Protein AF-A0AAE4JAZ9-F1 (afdb_monomer)

Radius of gyration: 40.47 Å; Cα contacts (8 Å, |Δi|>4): 144; chains: 1; bounding box: 114×31×137 Å

Solvent-accessible surface area (backbone atoms only — not comparable to full-atom values): 15942 Å² total; per-residue (Å²): 136,80,82,82,80,78,76,80,74,83,83,67,63,96,55,74,83,69,61,51,67,73,42,86,45,54,52,48,45,11,50,51,50,45,50,50,34,62,70,50,70,57,50,73,68,55,51,30,55,63,28,57,82,41,105,73,54,54,53,71,67,59,51,52,38,32,54,67,23,77,46,76,67,53,71,72,52,45,54,50,53,42,48,69,45,66,49,58,76,84,65,44,58,54,47,54,51,27,48,56,52,51,60,70,71,48,67,92,50,76,66,57,54,53,49,55,50,49,59,44,52,52,52,53,45,52,54,48,50,53,47,50,52,41,50,49,50,35,51,54,41,52,49,51,47,51,55,50,51,56,49,47,56,52,52,53,50,51,41,51,51,48,50,52,51,53,50,48,53,54,52,50,51,68,70,65,61,84,76,74,53,70,66,58,54,51,53,53,52,53,50,51,54,50,42,54,51,46,53,52,51,51,50,53,51,50,52,54,49,50,52,48,51,51,52,32,51,54,38,50,51,50,42,52,52,54,50,50,52,52,52,51,54,53,52,56,47,51,54,50,53,54,50,48,55,55,50,50,56,48,51,56,50,54,50,56,52,49,54,52,52,49,53,52,49,53,51,51,50,50,50,50,55,51,50,52,55,55,52,52,70,72,64,64,81,131

Secondary structure (DSSP, 8-state):
-------------S-TT--GGG--SHHHHHHHHHHHHHHHT--HHHHHHHHHTSSSPPPHHHHHHHHHTSSPPPHHHHHHHHHHTT--GGGHHHHHHHHHHHHHHS---HHHHHHHHHHHHHHHHHHHHHHHHHHHHHHHHHHHHHHHHHHHHHHHHHHHHHHHHHHHHHHHHHHSTT---HHHHHHHHHHHHHHHHHHHHHHHHHHHHHHHHHHHHHHHHHHHHHHHHHHHHHHHHHHHHHHHHHHHHHHHHHHHHHHHHHHHHHHHHHHHHHHHHHHHHT----

Foldseek 3Di:
DDDPPPPPDPPVPQLVPQQLLPDPELQSNLVSLVSLCVSLVDDLVLLQVQQVPPPDGADSVRVVCSNNSLDPDDLVRLVSSNVSSVNDPVVSVSNVVSSVVNVVVDDPDPSVVVVVVVVVVVVLVVLVVVLVVLVVVLVVLVVVLVVLVVVLVVLVVVLVVLVVVLVVLVVVCVVVPPPDDPVSVVVSVVSVVVSVVSVVVSVVSVVVSVVSVVVSVVSVVVSVVSVVVSVVSVVVVVVVVVVVVVVVVVVVVVVVVVVVVVVVVVVVVVVVVVVVVVVVVVPDDD

Mean predicted aligned error: 17.47 Å

Sequence (286 aa):
MRPVDVVVSPSSGLFGDLVPEQANSVADFAGLLRQVRSRSGMTYDELAKSSSNRPKSLAKSTMTDLFNGTRLPREHQLVTILLACGLPSEALGPWQRARARLETSTGPQELDLVVVRNDFDDFSRDLGDRLAEARQEVSDLRRREQDLAARLAREETKCRQLEADLERLRAGRAVAGAVVSPGDVQREQDLRVLHGRERAHIENMRVELAEINQARRQAEEQVELVAAESKDSRHQLGRVVDFMELHFTRAEYERREREKLESRLEEAQRRIAQLQRVLAMYQEPL

Nearest PDB structures (foldseek):
  5nnv-assembly2_B  TM=6.278E-01  e=2.781E+00  Bacillus subtilis subsp. subtilis str. 168

Structure (mmCIF, N/CA/C/O backbone):
data_AF-A0AAE4JAZ9-F1
#
_entry.id   AF-A0AAE4JAZ9-F1
#
loop_
_atom_site.group_PDB
_atom_site.id
_atom_site.type_symbol
_atom_site.label_atom_id
_atom_site.label_alt_id
_atom_site.label_comp_id
_atom_site.label_asym_id
_atom_site.label_entity_id
_atom_site.label_seq_id
_atom_site.pdbx_PDB_ins_code
_atom_site.Cartn_x
_atom_site.Cartn_y
_atom_site.Cartn_z
_atom_site.occupancy
_atom_site.B_iso_or_equiv
_atom_site.auth_seq_id
_atom_site.auth_comp_id
_atom_site.auth_asym_id
_atom_site.auth_atom_id
_atom_site.pdbx_PDB_model_num
ATOM 1 N N . MET A 1 1 ? -71.919 19.066 24.801 1.00 42.00 1 MET A N 1
ATOM 2 C CA . MET A 1 1 ? -70.464 18.822 24.702 1.00 42.00 1 MET A CA 1
ATOM 3 C C . MET A 1 1 ? -70.276 17.491 24.002 1.00 42.00 1 MET A C 1
ATOM 5 O O . MET A 1 1 ? -70.837 16.506 24.459 1.00 42.00 1 MET A O 1
ATOM 9 N N . ARG A 1 2 ? -69.635 17.501 22.830 1.00 34.94 2 ARG A N 1
ATOM 10 C CA . ARG A 1 2 ? -69.396 16.305 22.011 1.00 34.94 2 ARG A CA 1
ATOM 11 C C . ARG A 1 2 ? -68.285 15.457 22.645 1.00 34.94 2 ARG A C 1
ATOM 13 O O . ARG A 1 2 ? -67.352 16.056 23.181 1.00 34.94 2 ARG A O 1
ATOM 20 N N . PRO A 1 3 ? -68.354 14.120 22.572 1.00 34.81 3 PRO A N 1
ATOM 21 C CA . PRO A 1 3 ? -67.205 13.286 22.872 1.00 34.81 3 PRO A CA 1
ATOM 22 C C . PRO A 1 3 ? -66.171 13.489 21.760 1.00 34.81 3 PRO A C 1
ATOM 24 O O . PRO A 1 3 ? -66.511 13.524 20.578 1.00 34.81 3 PRO A O 1
ATOM 27 N N . VAL A 1 4 ? -64.921 13.709 22.153 1.00 37.38 4 VAL A N 1
ATOM 28 C CA . VAL A 1 4 ? -63.791 13.688 21.228 1.00 37.38 4 VAL A CA 1
ATOM 29 C C . VAL A 1 4 ? -63.485 12.220 20.980 1.00 37.38 4 VAL A C 1
ATOM 31 O O . VAL A 1 4 ? -62.940 11.543 21.850 1.00 37.38 4 VAL A O 1
ATOM 34 N N . ASP A 1 5 ? -63.882 11.737 19.808 1.00 30.22 5 ASP A N 1
ATOM 35 C CA . ASP A 1 5 ? -63.378 10.499 19.235 1.00 30.22 5 ASP A CA 1
ATOM 36 C C . ASP A 1 5 ? -61.854 10.619 19.110 1.00 30.22 5 ASP A C 1
ATOM 38 O O . ASP A 1 5 ? -61.335 11.285 18.211 1.00 30.22 5 ASP A O 1
ATOM 42 N N . VAL A 1 6 ? -61.112 9.983 20.019 1.00 38.41 6 VAL A N 1
ATOM 43 C CA . VAL A 1 6 ? -59.722 9.624 19.735 1.00 38.41 6 VAL A CA 1
ATOM 44 C C . VAL A 1 6 ? -59.793 8.386 18.861 1.00 38.41 6 VAL A C 1
ATOM 46 O O . VAL A 1 6 ? -59.861 7.253 19.332 1.00 38.41 6 VAL A O 1
ATOM 49 N N . VAL A 1 7 ? -59.843 8.645 17.559 1.00 32.94 7 VAL A N 1
ATOM 50 C CA . VAL A 1 7 ? -59.617 7.661 16.509 1.00 32.94 7 VAL A CA 1
ATOM 51 C C . VAL A 1 7 ? -58.249 7.030 16.768 1.00 32.94 7 VAL A C 1
ATOM 53 O O . VAL A 1 7 ? -57.207 7.615 16.482 1.00 32.94 7 VAL A O 1
ATOM 56 N N . VAL A 1 8 ? -58.252 5.828 17.343 1.00 38.56 8 VAL A N 1
ATOM 57 C CA . VAL A 1 8 ? -57.120 4.908 17.264 1.00 38.56 8 VAL A CA 1
ATOM 58 C C . VAL A 1 8 ? -57.054 4.468 15.806 1.00 38.56 8 VAL A C 1
ATOM 60 O O . VAL A 1 8 ? -57.752 3.545 15.397 1.00 38.56 8 VAL A O 1
ATOM 63 N N . SER A 1 9 ? -56.266 5.175 15.000 1.00 34.75 9 SER A N 1
ATOM 64 C CA . SER A 1 9 ? -55.887 4.710 13.667 1.00 34.75 9 SER A CA 1
ATOM 65 C C . SER A 1 9 ? -54.903 3.548 13.830 1.00 34.75 9 SER A C 1
ATOM 67 O O . SER A 1 9 ? -53.806 3.762 14.354 1.00 34.75 9 SER A O 1
ATOM 69 N N . PRO A 1 10 ? -55.238 2.320 13.397 1.00 38.47 10 PRO A N 1
ATOM 70 C CA . PRO A 1 10 ? -54.318 1.204 13.436 1.00 38.47 10 PRO A CA 1
ATOM 71 C C . PRO A 1 10 ? -53.472 1.256 12.165 1.00 38.47 10 PRO A C 1
ATOM 73 O O . PRO A 1 10 ? -53.750 0.571 11.185 1.00 38.47 10 PRO A O 1
ATOM 76 N N . SER A 1 11 ? -52.398 2.039 12.177 1.00 38.31 11 SER A N 1
ATOM 77 C CA . SER A 1 11 ? -51.291 1.802 11.243 1.00 38.31 11 SER A CA 1
ATOM 78 C C . SER A 1 11 ? -50.445 0.644 11.778 1.00 38.31 11 SER A C 1
ATOM 80 O O . SER A 1 11 ? -49.257 0.785 12.056 1.00 38.31 11 SER A O 1
ATOM 82 N N . SER A 1 12 ? -51.078 -0.517 11.973 1.00 46.59 12 SER A N 1
ATOM 83 C CA . SER A 1 12 ? -50.433 -1.782 12.325 1.00 46.59 12 SER A CA 1
ATOM 84 C C . SER A 1 12 ? -49.726 -2.343 11.090 1.00 46.59 12 SER A C 1
ATOM 86 O O . SER A 1 12 ? -50.096 -3.380 10.550 1.00 46.59 12 SER A O 1
ATOM 88 N N . GLY A 1 13 ? -48.718 -1.628 10.598 1.00 44.00 13 GLY A N 1
ATOM 89 C CA . GLY A 1 13 ? -47.809 -2.148 9.585 1.00 44.00 13 GLY A CA 1
ATOM 90 C C . GLY A 1 13 ? -46.762 -3.025 10.256 1.00 44.00 13 GLY A C 1
ATOM 91 O O . GLY A 1 13 ? -46.020 -2.494 11.068 1.00 44.00 13 GLY A O 1
ATOM 92 N N . LEU A 1 14 ? -46.731 -4.329 9.937 1.00 55.44 14 LEU A N 1
ATOM 93 C CA . LEU A 1 14 ? -45.675 -5.361 10.125 1.00 55.44 14 LEU A CA 1
ATOM 94 C C . LEU A 1 14 ? -44.931 -5.510 11.485 1.00 55.44 14 LEU A C 1
ATOM 96 O O . LEU A 1 14 ? -44.402 -6.585 11.765 1.00 55.44 14 LEU A O 1
ATOM 100 N N . PHE A 1 15 ? -44.900 -4.505 12.357 1.00 62.56 15 PHE A N 1
ATOM 101 C CA . PHE A 1 15 ? -44.026 -4.378 13.528 1.00 62.56 15 PHE A CA 1
ATOM 102 C C . PHE A 1 15 ? -44.750 -3.848 14.785 1.00 62.56 15 PHE A C 1
ATOM 104 O O . PHE A 1 15 ? -44.103 -3.628 15.804 1.00 62.56 15 PHE A O 1
ATOM 111 N N . GLY A 1 16 ? -46.067 -3.604 14.721 1.00 60.66 16 GLY A N 1
ATOM 112 C CA . GLY A 1 16 ? -46.838 -2.878 15.751 1.00 60.66 16 GLY A CA 1
ATOM 113 C C . GLY A 1 16 ? -47.045 -3.592 17.098 1.00 60.66 16 GLY A C 1
ATOM 114 O O . GLY A 1 16 ? -47.552 -2.987 18.034 1.00 60.66 16 GLY A O 1
ATOM 115 N N . ASP A 1 17 ? -46.658 -4.856 17.205 1.00 75.56 17 ASP A N 1
ATOM 116 C CA . ASP A 1 17 ? -46.652 -5.697 18.410 1.00 75.56 17 ASP A CA 1
ATOM 117 C C . ASP A 1 17 ? -45.270 -5.772 19.089 1.00 75.56 17 ASP A C 1
ATOM 119 O O . ASP A 1 17 ? -45.149 -6.307 20.190 1.00 75.56 17 ASP A O 1
ATOM 123 N N . LEU A 1 18 ? -44.216 -5.233 18.464 1.00 83.56 18 LEU A N 1
ATOM 124 C CA . LEU A 1 18 ? -42.890 -5.161 19.071 1.00 83.56 18 LEU A CA 1
ATOM 125 C C . LEU A 1 18 ? -42.834 -3.980 20.042 1.00 83.56 18 LEU A C 1
ATOM 127 O O . LEU A 1 18 ? -42.877 -2.821 19.632 1.00 83.56 18 LEU A O 1
ATOM 131 N N . VAL A 1 19 ? -42.689 -4.279 21.335 1.00 85.00 19 VAL A N 1
ATOM 132 C CA . VAL A 1 19 ? -42.603 -3.272 22.403 1.00 85.00 19 VAL A CA 1
ATOM 133 C C . VAL A 1 19 ? -41.152 -3.168 22.898 1.00 85.00 19 VAL A C 1
ATOM 135 O O . VAL A 1 19 ? -40.795 -3.805 23.891 1.00 85.00 19 VAL A O 1
ATOM 138 N N . PRO A 1 20 ? -40.279 -2.372 22.245 1.00 85.69 20 PRO A N 1
ATOM 139 C CA . PRO A 1 20 ? -38.862 -2.273 22.614 1.00 85.69 20 PRO A CA 1
ATOM 140 C C . PRO A 1 20 ? -38.658 -1.767 24.044 1.00 85.69 20 PRO A C 1
ATOM 142 O O . PRO A 1 20 ? -37.671 -2.098 24.696 1.00 85.69 20 PRO A O 1
ATOM 145 N N . GLU A 1 21 ? -39.613 -1.000 24.568 1.00 82.06 21 GLU A N 1
ATOM 146 C CA . GLU A 1 21 ? -39.561 -0.461 25.922 1.00 82.06 21 GLU A CA 1
ATOM 147 C C . GLU A 1 21 ? -39.639 -1.542 27.010 1.00 82.06 21 GLU A C 1
ATOM 149 O O . GLU A 1 21 ? -39.207 -1.262 28.123 1.00 82.06 21 GLU A O 1
ATOM 154 N N . GLN A 1 22 ? -40.070 -2.769 26.699 1.00 80.12 22 GLN A N 1
ATOM 155 C CA . GLN A 1 22 ? -40.076 -3.898 27.640 1.00 80.12 22 GLN A CA 1
ATOM 156 C C . GLN A 1 22 ? -38.738 -4.654 27.713 1.00 80.12 22 GLN A C 1
ATOM 158 O O . GLN A 1 22 ? -38.591 -5.545 28.546 1.00 80.12 22 GLN A O 1
ATOM 163 N N . ALA A 1 23 ? -37.752 -4.317 26.872 1.00 84.12 23 ALA A N 1
ATOM 164 C CA . ALA A 1 23 ? -36.431 -4.938 26.935 1.00 84.12 23 ALA A CA 1
ATOM 165 C C . ALA A 1 23 ? -35.725 -4.589 28.258 1.00 84.12 23 ALA A C 1
ATOM 167 O O . ALA A 1 23 ? -35.473 -3.409 28.533 1.00 84.12 23 ALA A O 1
ATOM 168 N N . ASN A 1 24 ? -35.382 -5.609 29.048 1.00 77.81 24 ASN A N 1
ATOM 169 C CA . ASN A 1 24 ? -34.721 -5.452 30.350 1.00 77.81 24 ASN A CA 1
ATOM 170 C C . ASN A 1 24 ? -33.228 -5.811 30.307 1.00 77.81 24 ASN A C 1
ATOM 172 O O . ASN A 1 24 ? -32.503 -5.541 31.260 1.00 77.81 24 ASN A O 1
ATOM 176 N N . SER A 1 25 ? -32.756 -6.378 29.196 1.00 77.56 25 SER A N 1
ATOM 177 C CA . SER A 1 25 ? -31.353 -6.712 28.963 1.00 77.56 25 SER A CA 1
ATOM 178 C C . SER A 1 25 ? -30.935 -6.463 27.509 1.00 77.56 25 SER A C 1
ATOM 180 O O . SER A 1 25 ? -31.772 -6.326 26.611 1.00 77.56 25 SER A O 1
ATOM 182 N N . VAL A 1 26 ? -29.620 -6.440 27.258 1.00 80.12 26 VAL A N 1
ATOM 183 C CA . VAL A 1 26 ? -29.050 -6.367 25.897 1.00 80.12 26 VAL A CA 1
ATOM 184 C C . VAL A 1 26 ? -29.490 -7.571 25.052 1.00 80.12 26 VAL A C 1
ATOM 186 O O . VAL A 1 26 ? -29.805 -7.414 23.873 1.00 80.12 26 VAL A O 1
ATOM 189 N N . ALA A 1 27 ? -29.591 -8.756 25.662 1.00 76.62 27 ALA A N 1
ATOM 190 C CA . ALA A 1 27 ? -30.056 -9.971 24.999 1.00 76.62 27 ALA A CA 1
ATOM 191 C C . ALA A 1 27 ? -31.533 -9.878 24.574 1.00 76.62 27 ALA A C 1
ATOM 193 O O . ALA A 1 27 ? -31.866 -10.257 23.448 1.00 76.62 27 ALA A O 1
ATOM 194 N N . ASP A 1 28 ? -32.400 -9.313 25.423 1.00 80.50 28 ASP A N 1
ATOM 195 C CA . ASP A 1 28 ? -33.817 -9.089 25.094 1.00 80.50 28 ASP A CA 1
ATOM 196 C C . ASP A 1 28 ? -33.960 -8.091 23.942 1.00 80.50 28 ASP A C 1
ATOM 198 O O . ASP A 1 28 ? -34.719 -8.309 22.995 1.00 80.50 28 ASP A O 1
ATOM 202 N N . PHE A 1 29 ? -33.172 -7.014 23.986 1.00 87.50 29 PHE A N 1
ATOM 203 C CA . PHE A 1 29 ? -33.152 -5.996 22.941 1.00 87.50 29 PHE A CA 1
ATOM 204 C C . PHE A 1 29 ? -32.673 -6.565 21.597 1.00 87.50 29 PHE A C 1
ATOM 206 O O . PHE A 1 29 ? -33.286 -6.318 20.556 1.00 87.50 29 PHE A O 1
ATOM 213 N N . ALA A 1 30 ? -31.631 -7.399 21.606 1.00 86.38 30 ALA A N 1
ATOM 214 C CA . ALA A 1 30 ? -31.168 -8.116 20.420 1.00 86.38 30 ALA A CA 1
ATOM 215 C C . ALA A 1 30 ? -32.195 -9.145 19.916 1.00 86.38 30 ALA A C 1
ATOM 217 O O . ALA A 1 30 ? -32.364 -9.324 18.707 1.00 86.38 30 ALA A O 1
ATOM 218 N N . GLY A 1 31 ? -32.931 -9.795 20.822 1.00 81.75 31 GLY A N 1
ATOM 219 C CA . GLY A 1 31 ? -34.083 -10.638 20.496 1.00 81.75 31 GLY A CA 1
ATOM 220 C C . GLY A 1 31 ? -35.147 -9.882 19.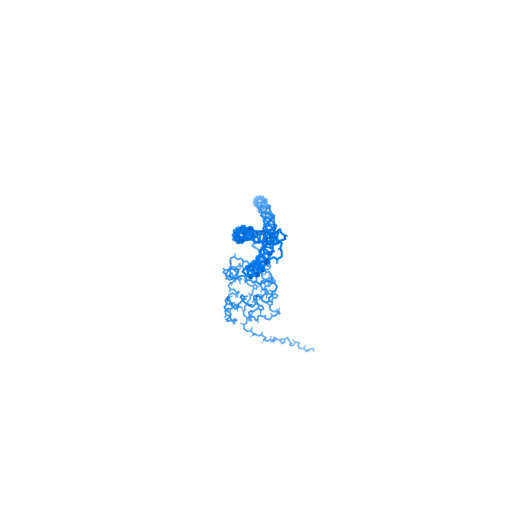698 1.00 81.75 31 GLY A C 1
ATOM 221 O O . GLY A 1 31 ? -35.591 -10.363 18.655 1.00 81.75 31 GLY A O 1
ATOM 222 N N . LEU A 1 32 ? -35.489 -8.668 20.126 1.00 87.88 32 LEU A N 1
ATOM 223 C CA . LEU A 1 32 ? -36.434 -7.798 19.424 1.00 87.88 32 LEU A CA 1
ATOM 224 C C . LEU A 1 32 ? -35.895 -7.344 18.057 1.00 87.88 32 LEU A C 1
ATOM 226 O O . LEU A 1 32 ? -36.629 -7.380 17.070 1.00 87.88 32 LEU A O 1
ATOM 230 N N . LEU A 1 33 ? -34.607 -7.000 17.948 1.00 88.06 33 LEU A N 1
ATOM 231 C CA . LEU A 1 33 ? -33.984 -6.667 16.657 1.00 88.06 33 LEU A CA 1
ATOM 232 C C . LEU A 1 33 ? -34.011 -7.844 15.673 1.00 88.06 33 LEU A C 1
ATOM 234 O O . LEU A 1 33 ? -34.280 -7.654 14.485 1.00 88.06 33 LEU A O 1
ATOM 238 N N . ARG A 1 34 ? -33.785 -9.075 16.150 1.00 86.06 34 ARG A N 1
ATOM 239 C CA . ARG A 1 34 ? -33.909 -10.284 15.320 1.00 86.06 34 ARG A CA 1
ATOM 240 C C . ARG A 1 34 ? -35.330 -10.472 14.799 1.00 86.06 34 ARG A C 1
ATOM 242 O O . ARG A 1 34 ? -35.488 -10.873 13.648 1.00 86.06 34 ARG A O 1
ATOM 249 N N . GLN A 1 35 ? -36.346 -10.138 15.593 1.00 83.88 35 GLN A N 1
ATOM 250 C CA . GLN A 1 35 ? -37.740 -10.177 15.147 1.00 83.88 35 GLN A CA 1
ATOM 251 C C . GLN A 1 35 ? -38.029 -9.115 14.080 1.00 83.88 35 GLN A C 1
ATOM 253 O O . GLN A 1 35 ? -38.649 -9.442 13.071 1.00 83.88 35 GLN A O 1
ATOM 258 N N . VAL A 1 36 ? -37.511 -7.888 14.233 1.00 86.62 36 VAL A N 1
ATOM 259 C CA . VAL A 1 36 ? -37.592 -6.851 13.184 1.00 86.62 36 VAL A CA 1
ATOM 260 C C . VAL A 1 36 ? -36.974 -7.357 11.878 1.00 86.62 36 VAL A C 1
ATOM 262 O O . VAL A 1 36 ? -37.617 -7.316 10.832 1.00 86.62 36 VAL A O 1
ATOM 265 N N . ARG A 1 37 ? -35.756 -7.908 11.933 1.00 85.50 37 ARG A N 1
ATOM 266 C CA . ARG A 1 37 ? -35.078 -8.459 10.749 1.00 85.50 37 ARG A CA 1
ATOM 267 C C . ARG A 1 37 ? -35.849 -9.624 10.125 1.00 85.50 37 ARG A C 1
ATOM 269 O O . ARG A 1 37 ? -35.982 -9.707 8.911 1.00 85.50 37 ARG A O 1
ATOM 276 N N . SER A 1 38 ? -36.353 -10.542 10.947 1.00 82.62 38 SER A N 1
ATOM 277 C CA . SER A 1 38 ? -37.088 -11.710 10.454 1.00 82.62 38 SER A CA 1
ATOM 278 C C . SER A 1 38 ? -38.353 -11.315 9.695 1.00 82.62 38 SER A C 1
ATOM 280 O O . SER A 1 38 ? -38.741 -12.011 8.763 1.00 82.62 38 SER A O 1
ATOM 282 N N . ARG A 1 39 ? -38.996 -10.214 10.090 1.00 82.75 39 ARG A N 1
ATOM 283 C CA . ARG A 1 39 ? -40.229 -9.721 9.468 1.00 82.75 39 ARG A CA 1
ATOM 284 C C . ARG A 1 39 ? -39.985 -8.869 8.231 1.00 82.75 39 ARG A C 1
ATOM 286 O O . ARG A 1 39 ? -40.857 -8.807 7.375 1.00 82.75 39 ARG A O 1
ATOM 293 N N . SER A 1 40 ? -38.808 -8.253 8.115 1.00 81.81 40 SER A N 1
ATOM 294 C CA . SER A 1 40 ? -38.393 -7.564 6.889 1.00 81.81 40 SER A CA 1
ATOM 295 C C . SER A 1 40 ? -37.902 -8.522 5.797 1.00 81.81 40 SER A C 1
ATOM 297 O O . SER A 1 40 ? -37.750 -8.109 4.652 1.00 81.81 40 SER A O 1
ATOM 299 N N . GLY A 1 41 ? -37.638 -9.792 6.134 1.00 77.31 41 GLY A N 1
ATOM 300 C CA . GLY A 1 41 ? -37.125 -10.794 5.195 1.00 77.31 41 GLY A CA 1
ATOM 301 C C . GLY A 1 41 ? -35.661 -10.586 4.795 1.00 77.31 41 GLY A C 1
ATOM 302 O O . GLY A 1 41 ? -35.154 -11.331 3.962 1.00 77.31 41 GLY A O 1
ATOM 303 N N . MET A 1 42 ? -34.966 -9.610 5.392 1.00 78.25 42 MET A N 1
ATOM 304 C CA . MET A 1 42 ? -33.594 -9.270 5.018 1.00 78.25 42 MET A CA 1
ATOM 305 C C . MET A 1 42 ? -32.560 -10.230 5.609 1.00 78.25 42 MET A C 1
ATOM 307 O O . MET A 1 42 ? -32.524 -10.524 6.814 1.00 78.25 42 MET A O 1
ATOM 311 N N . THR A 1 43 ? -31.642 -10.665 4.756 1.00 77.38 43 THR A N 1
ATOM 312 C CA . THR A 1 43 ? -30.421 -11.372 5.150 1.00 77.38 43 THR A CA 1
ATOM 313 C C . THR A 1 43 ? -29.365 -10.401 5.692 1.00 77.38 43 THR A C 1
ATOM 315 O O . THR A 1 43 ? -29.420 -9.190 5.464 1.00 77.38 43 THR A O 1
ATOM 318 N N . TYR A 1 44 ? -28.368 -10.917 6.421 1.00 70.62 44 TYR A N 1
ATOM 319 C CA . TYR A 1 44 ? -27.259 -10.091 6.919 1.00 70.62 44 TYR A CA 1
ATOM 320 C C . TYR A 1 44 ? -26.465 -9.420 5.787 1.00 70.62 44 TYR A C 1
ATOM 322 O O . TYR A 1 44 ? -25.985 -8.303 5.962 1.00 70.62 44 TYR A O 1
ATOM 330 N N . ASP A 1 45 ? -26.369 -10.066 4.622 1.00 67.88 45 ASP A N 1
ATOM 331 C CA . ASP A 1 45 ? -25.651 -9.528 3.463 1.00 67.88 45 ASP A CA 1
ATOM 332 C C . ASP A 1 45 ? -26.423 -8.378 2.792 1.00 67.88 45 ASP A C 1
ATOM 334 O O . ASP A 1 45 ? -25.822 -7.406 2.334 1.00 67.88 45 ASP A O 1
ATOM 338 N N . GLU A 1 46 ? -27.756 -8.437 2.775 1.00 71.75 46 GLU A N 1
ATOM 339 C CA . GLU A 1 46 ? -28.612 -7.351 2.273 1.00 71.75 46 GLU A CA 1
ATOM 340 C C . GLU A 1 46 ? -28.624 -6.154 3.227 1.00 71.75 46 GLU A C 1
ATOM 342 O O . GLU A 1 46 ? -28.541 -5.009 2.779 1.00 71.75 46 GLU A O 1
ATOM 347 N N . LEU A 1 47 ? -28.617 -6.405 4.539 1.00 73.44 47 LEU A N 1
ATOM 348 C CA . LEU A 1 47 ? -28.441 -5.360 5.548 1.00 73.44 47 LEU A CA 1
ATOM 349 C C . LEU A 1 47 ? -27.078 -4.667 5.412 1.00 73.44 47 LEU A C 1
ATOM 351 O O . LEU A 1 47 ? -27.029 -3.435 5.371 1.00 73.44 47 LEU A O 1
ATOM 355 N N . ALA A 1 48 ? -25.993 -5.430 5.237 1.00 68.50 48 ALA A N 1
ATOM 356 C CA . ALA A 1 48 ? -24.653 -4.886 4.996 1.00 68.50 48 ALA A CA 1
ATOM 357 C C . ALA A 1 48 ? -24.634 -3.958 3.769 1.00 68.50 48 ALA A C 1
ATOM 359 O O . ALA A 1 48 ? -24.186 -2.808 3.848 1.00 68.50 48 ALA A O 1
ATOM 360 N N . LYS A 1 49 ? -25.201 -4.422 2.647 1.00 70.94 49 LYS A N 1
ATOM 361 C CA . LYS A 1 49 ? -25.300 -3.660 1.392 1.00 70.94 49 LYS A CA 1
ATOM 362 C C . LYS A 1 49 ? -26.159 -2.404 1.543 1.00 70.94 49 LYS A C 1
ATOM 364 O O . LYS A 1 49 ? -25.757 -1.340 1.082 1.00 70.94 49 LYS A O 1
ATOM 369 N N . SER A 1 50 ? -27.289 -2.489 2.246 1.00 66.75 50 SER A N 1
ATOM 370 C CA . SER A 1 50 ? -28.161 -1.333 2.501 1.00 66.75 50 SER A CA 1
ATOM 371 C C . SER A 1 50 ? -27.481 -0.251 3.352 1.00 66.75 50 SER A C 1
ATOM 373 O O . SER A 1 50 ? -27.733 0.940 3.164 1.00 66.75 50 SER A O 1
ATOM 375 N N . SER A 1 51 ? -26.569 -0.652 4.246 1.00 59.72 51 SER A N 1
ATOM 376 C CA . SER A 1 51 ? -25.781 0.271 5.066 1.00 59.72 51 SER A CA 1
ATOM 377 C C . SER A 1 51 ? -24.562 0.844 4.334 1.00 59.72 51 SER A C 1
ATOM 379 O O . SER A 1 51 ? -24.089 1.915 4.702 1.00 59.72 51 SER A O 1
ATOM 381 N N . SER A 1 52 ? -24.099 0.186 3.263 1.00 52.09 52 SER A N 1
ATOM 382 C CA . SER A 1 52 ? -22.926 0.608 2.479 1.00 52.09 52 SER A CA 1
ATOM 383 C C . SER A 1 52 ? -23.151 1.902 1.688 1.00 52.09 52 SER A C 1
ATOM 385 O O . SER A 1 52 ? -22.200 2.628 1.430 1.00 52.09 52 SER A O 1
ATOM 387 N N . ASN A 1 53 ? -24.408 2.244 1.381 1.00 50.41 53 ASN A N 1
ATOM 388 C CA . ASN A 1 53 ? -24.784 3.523 0.758 1.00 50.41 53 ASN A CA 1
ATOM 389 C C . ASN A 1 53 ? -24.947 4.675 1.769 1.00 50.41 53 ASN A C 1
ATOM 391 O O . ASN A 1 53 ? -25.358 5.775 1.399 1.00 50.41 53 ASN A O 1
ATOM 395 N N . ARG A 1 54 ? -24.666 4.437 3.056 1.00 55.38 54 ARG A N 1
ATOM 396 C CA . ARG A 1 54 ? -24.667 5.459 4.107 1.00 55.38 54 ARG A CA 1
ATOM 397 C C . ARG A 1 54 ? -23.228 5.725 4.552 1.00 55.38 54 ARG A C 1
ATOM 399 O O . ARG A 1 54 ? -22.414 4.809 4.540 1.00 55.38 54 ARG A O 1
ATOM 406 N N . PRO A 1 55 ? -22.904 6.943 5.019 1.00 41.59 55 PRO A N 1
ATOM 407 C CA . PRO A 1 55 ? -21.529 7.359 5.332 1.00 41.59 55 PRO A CA 1
ATOM 408 C C . PRO A 1 55 ? -20.820 6.539 6.432 1.00 41.59 55 PRO A C 1
ATOM 410 O O . PRO A 1 55 ? -19.652 6.785 6.710 1.00 41.59 55 PRO A O 1
ATOM 413 N N . LYS A 1 56 ? -21.506 5.585 7.077 1.00 57.00 56 LYS A N 1
ATOM 414 C CA . LYS A 1 56 ? -20.955 4.650 8.069 1.00 57.00 56 LYS A CA 1
ATOM 415 C C . LYS A 1 56 ? -21.574 3.262 7.854 1.00 57.00 56 LYS A C 1
ATOM 417 O O . LYS A 1 56 ? -22.599 2.945 8.457 1.00 57.00 56 LYS A O 1
ATOM 422 N N . SER A 1 57 ? -20.978 2.476 6.958 1.00 60.03 57 SER A N 1
ATOM 423 C CA . SER A 1 57 ? -21.375 1.086 6.683 1.00 60.03 57 SER A CA 1
ATOM 424 C C . SER A 1 57 ? -21.101 0.179 7.887 1.00 60.03 57 SER A C 1
ATOM 426 O O . SER A 1 57 ? -20.124 0.387 8.609 1.00 60.03 57 SER A O 1
ATOM 428 N N . LEU A 1 58 ? -21.952 -0.825 8.119 1.00 65.00 58 LEU A N 1
ATOM 429 C CA . LEU A 1 58 ? -21.765 -1.800 9.195 1.00 65.00 58 LEU A CA 1
ATOM 430 C C . LEU A 1 58 ? -21.091 -3.063 8.659 1.00 65.00 58 LEU A C 1
ATOM 432 O O . LEU A 1 58 ? -21.637 -3.749 7.796 1.00 65.00 58 LEU A O 1
ATOM 436 N N . ALA A 1 59 ? -19.928 -3.403 9.216 1.00 68.50 59 ALA A N 1
ATOM 437 C CA . ALA A 1 59 ? -19.267 -4.674 8.937 1.00 68.50 59 ALA A CA 1
ATOM 438 C C . ALA A 1 59 ? -20.149 -5.876 9.339 1.00 68.50 59 ALA A C 1
ATOM 440 O O . ALA A 1 59 ? -20.955 -5.807 10.274 1.00 68.50 59 ALA A O 1
ATOM 441 N N . LYS A 1 60 ? -19.982 -7.009 8.643 1.00 65.94 60 LYS A N 1
ATOM 442 C CA . LYS A 1 60 ? -20.741 -8.254 8.880 1.00 65.94 60 LYS A CA 1
ATOM 443 C C . LYS A 1 60 ? -20.532 -8.828 10.288 1.00 65.94 60 LYS A C 1
ATOM 445 O O . LYS A 1 60 ? -21.492 -9.306 10.895 1.00 65.94 60 LYS A O 1
ATOM 450 N N . SER A 1 61 ? -19.312 -8.730 10.817 1.00 63.78 61 SER A N 1
ATOM 451 C CA . SER A 1 61 ? -18.980 -9.062 12.210 1.00 63.78 61 SER A CA 1
ATOM 452 C C . SER A 1 61 ? -19.795 -8.209 13.182 1.00 63.78 61 SER A C 1
ATOM 454 O O . SER A 1 61 ? -20.558 -8.747 13.979 1.00 63.78 61 SER A O 1
ATOM 456 N N . THR A 1 62 ? -19.776 -6.887 12.993 1.00 67.88 62 THR A N 1
ATOM 457 C CA . THR A 1 62 ? -20.546 -5.932 13.796 1.00 67.88 62 THR A CA 1
ATOM 458 C C . THR A 1 62 ? -22.030 -6.258 13.837 1.00 67.88 62 THR A C 1
ATOM 460 O O . THR A 1 62 ? -22.623 -6.242 14.907 1.00 67.88 62 THR A O 1
ATOM 463 N N . MET A 1 63 ? -22.659 -6.590 12.708 1.00 72.50 63 MET A N 1
ATOM 464 C CA . MET A 1 63 ? -24.071 -6.991 12.726 1.00 72.50 63 MET A CA 1
ATOM 465 C C . MET A 1 63 ? -24.289 -8.278 13.521 1.00 72.50 63 MET A C 1
ATOM 467 O O . MET A 1 63 ? -25.220 -8.347 14.319 1.00 72.50 63 MET A O 1
ATOM 471 N N . THR A 1 64 ? -23.428 -9.276 13.338 1.00 75.25 64 THR A N 1
ATOM 472 C CA . THR A 1 64 ? -23.533 -10.558 14.048 1.00 75.25 64 THR A CA 1
ATOM 473 C C . THR A 1 64 ? -23.487 -10.353 15.564 1.00 75.25 64 THR A C 1
ATOM 475 O O . THR A 1 64 ? -24.347 -10.874 16.272 1.00 75.25 64 THR A O 1
ATOM 478 N N . ASP A 1 65 ? -22.577 -9.509 16.047 1.00 73.12 65 ASP A N 1
ATOM 479 C CA . ASP A 1 65 ? -22.473 -9.127 17.459 1.00 73.12 65 ASP A CA 1
ATOM 480 C C . ASP A 1 65 ? -23.759 -8.474 17.986 1.00 73.12 65 ASP A C 1
ATOM 482 O O . ASP A 1 65 ? -24.327 -8.879 19.004 1.00 73.12 65 ASP A O 1
ATOM 486 N N . LEU A 1 66 ? -24.280 -7.495 17.240 1.00 80.00 66 LEU A N 1
ATOM 487 C CA . LEU A 1 66 ? -25.488 -6.755 17.609 1.00 80.00 66 LEU A CA 1
ATOM 488 C C . LEU A 1 66 ? -26.725 -7.656 17.692 1.00 80.00 66 LEU A C 1
ATOM 490 O O . LEU A 1 66 ? -27.514 -7.541 18.629 1.00 80.00 66 LEU A O 1
ATOM 494 N N . PHE A 1 67 ? -26.903 -8.567 16.732 1.00 80.38 67 PHE A N 1
ATOM 495 C CA . PHE A 1 67 ? -28.048 -9.482 16.712 1.00 80.38 67 PHE A CA 1
ATOM 496 C C . PHE A 1 67 ? -27.896 -10.663 17.678 1.00 80.38 67 PHE A C 1
ATOM 498 O O . PHE A 1 67 ? -28.904 -11.258 18.065 1.00 80.38 67 PHE A O 1
ATOM 505 N N . ASN A 1 68 ? -26.674 -10.989 18.101 1.00 76.06 68 ASN A N 1
ATOM 506 C CA . ASN A 1 68 ? -26.422 -11.959 19.165 1.00 76.06 68 ASN A CA 1
ATOM 507 C C . ASN A 1 68 ? -26.571 -11.355 20.568 1.00 76.06 68 ASN A C 1
ATOM 509 O O . ASN A 1 68 ? -26.649 -12.106 21.537 1.00 76.06 68 ASN A O 1
ATOM 513 N N . GLY A 1 69 ? -26.668 -10.026 20.674 1.00 73.75 69 GLY A N 1
ATOM 514 C CA . GLY A 1 69 ? -26.796 -9.327 21.950 1.00 73.75 69 GLY A CA 1
ATOM 515 C C . GLY A 1 69 ? -25.497 -9.286 22.742 1.00 73.75 69 GLY A C 1
ATOM 516 O O . GLY A 1 69 ? -25.547 -9.163 23.961 1.00 73.75 69 GLY A O 1
ATOM 517 N N . THR A 1 70 ? -24.349 -9.392 22.063 1.00 70.88 70 THR A N 1
ATOM 518 C CA . THR A 1 70 ? -23.032 -9.263 22.703 1.00 70.88 70 THR A CA 1
ATOM 519 C C . THR A 1 70 ? -22.727 -7.814 23.074 1.00 70.88 70 THR A C 1
ATOM 521 O O . THR A 1 70 ? -22.050 -7.575 24.066 1.00 70.88 70 THR A O 1
ATOM 524 N N . ARG A 1 71 ? -23.268 -6.847 22.319 1.00 71.88 71 ARG A N 1
ATOM 525 C CA . ARG A 1 71 ? -23.191 -5.412 22.622 1.00 71.88 71 ARG A CA 1
ATOM 526 C C . ARG A 1 71 ? -24.440 -4.665 22.172 1.00 71.88 71 ARG A C 1
ATOM 528 O O . ARG A 1 71 ? -25.151 -5.094 21.261 1.00 71.88 71 ARG A O 1
ATOM 535 N N . LEU A 1 72 ? -24.694 -3.515 22.792 1.00 80.88 72 LEU A N 1
ATOM 536 C CA . LEU A 1 72 ? -25.810 -2.645 22.432 1.00 80.88 72 LEU A CA 1
ATOM 537 C C . LEU A 1 72 ? -25.459 -1.830 21.166 1.00 80.88 72 LEU A C 1
ATOM 539 O O . LEU A 1 72 ? -24.384 -1.228 21.111 1.00 80.88 72 LEU A O 1
ATOM 543 N N . PRO A 1 73 ? -26.332 -1.750 20.142 1.00 80.56 73 PRO A N 1
ATOM 544 C CA . PRO A 1 73 ? -26.048 -0.953 18.946 1.00 80.56 73 PRO A CA 1
ATOM 545 C C . PRO A 1 73 ? -25.886 0.515 19.298 1.00 80.56 73 PRO A C 1
ATOM 547 O O . PRO A 1 73 ? -26.690 1.052 20.052 1.00 80.56 73 PRO A O 1
ATOM 550 N N . ARG A 1 74 ? -24.894 1.203 18.720 1.00 78.25 74 ARG A N 1
ATOM 551 C CA . ARG A 1 74 ? -24.802 2.671 18.803 1.00 78.25 74 ARG A CA 1
ATOM 552 C C . ARG A 1 74 ? -26.030 3.297 18.143 1.00 78.25 74 ARG A C 1
ATOM 554 O O . ARG A 1 74 ? -26.614 2.713 17.233 1.00 78.25 74 ARG A O 1
ATOM 561 N N . GLU A 1 75 ? -26.398 4.510 18.548 1.00 76.69 75 GLU A N 1
ATOM 562 C CA . GLU A 1 75 ? -27.642 5.149 18.094 1.00 76.69 75 GLU A CA 1
ATOM 563 C C . GLU A 1 75 ? -27.773 5.212 16.561 1.00 76.69 75 GLU A C 1
ATOM 565 O O . GLU A 1 75 ? -28.784 4.796 16.000 1.00 76.69 75 GLU A O 1
ATOM 570 N N . HIS A 1 76 ? -26.713 5.620 15.859 1.00 74.50 76 HIS A N 1
ATOM 571 C CA . HIS A 1 76 ? -26.711 5.647 14.392 1.00 74.50 76 HIS A CA 1
ATOM 572 C C . HIS A 1 76 ? -26.832 4.251 13.749 1.00 74.50 76 HIS A C 1
ATOM 574 O O . HIS A 1 76 ? -27.406 4.123 12.666 1.00 74.50 76 HIS A O 1
ATOM 580 N N . GLN A 1 77 ? -26.301 3.206 14.396 1.00 80.38 77 GLN A N 1
ATOM 581 C CA . GLN A 1 77 ? -26.375 1.820 13.916 1.00 80.38 77 GLN A CA 1
ATOM 582 C C . GLN A 1 77 ? -27.799 1.299 14.071 1.00 80.38 77 GLN A C 1
ATOM 584 O O . GLN A 1 77 ? -28.353 0.745 13.127 1.00 80.38 77 GLN A O 1
ATOM 589 N N . LEU A 1 78 ? -28.413 1.559 15.229 1.00 86.19 78 LEU A N 1
ATOM 590 C CA . LEU A 1 78 ? -29.805 1.231 15.514 1.00 86.19 78 LEU A CA 1
ATOM 591 C C . LEU A 1 78 ? -30.739 1.870 14.480 1.00 86.19 78 LEU A C 1
ATOM 593 O O . LEU A 1 78 ? -31.509 1.169 13.830 1.00 86.19 78 LEU A O 1
ATOM 597 N N . VAL A 1 79 ? -30.615 3.180 14.259 1.00 83.31 79 VAL A N 1
ATOM 598 C CA . VAL A 1 79 ? -31.424 3.904 13.265 1.00 83.31 79 VAL A CA 1
ATOM 599 C C . VAL A 1 79 ? -31.201 3.353 11.855 1.00 83.31 79 VAL A C 1
ATOM 601 O O . VAL A 1 79 ? -32.149 3.208 11.087 1.00 83.31 79 VAL A O 1
ATOM 604 N N . THR A 1 80 ? -29.961 3.009 11.504 1.00 81.88 80 THR A N 1
ATOM 605 C CA . THR A 1 80 ? -29.645 2.454 10.182 1.00 81.88 80 THR A CA 1
ATOM 606 C C . THR A 1 80 ? -30.269 1.081 9.967 1.00 81.88 80 THR A C 1
ATOM 608 O O . THR A 1 80 ? -30.896 0.873 8.933 1.00 81.88 80 THR A O 1
ATOM 611 N N . ILE A 1 81 ? -30.162 0.182 10.947 1.00 83.50 81 ILE A N 1
ATOM 612 C CA . ILE A 1 81 ? -30.733 -1.168 10.886 1.00 83.50 81 ILE A CA 1
ATOM 613 C C . ILE A 1 81 ? -32.261 -1.108 10.809 1.00 83.50 81 ILE A C 1
ATOM 615 O O . ILE A 1 81 ? -32.857 -1.773 9.967 1.00 83.50 81 ILE A O 1
ATOM 619 N N . LEU A 1 82 ? -32.906 -0.296 11.652 1.00 87.25 82 LEU A N 1
ATOM 620 C CA . LEU A 1 82 ? -34.368 -0.208 11.690 1.00 87.25 82 LEU A CA 1
ATOM 621 C C . LEU A 1 82 ? -34.932 0.384 10.394 1.00 87.25 82 LEU A C 1
ATOM 623 O O . LEU A 1 82 ? -35.862 -0.178 9.820 1.00 87.25 82 LEU A O 1
ATOM 627 N N . LEU A 1 83 ? -34.330 1.462 9.883 1.00 83.44 83 LEU A N 1
ATOM 628 C CA . LEU A 1 83 ? -34.750 2.053 8.611 1.00 83.44 83 LEU A CA 1
ATOM 629 C C . LEU A 1 83 ? -34.496 1.115 7.425 1.00 83.44 83 LEU A C 1
ATOM 631 O O . LEU A 1 83 ? -35.321 1.057 6.519 1.00 83.44 83 LEU A O 1
ATOM 635 N N . ALA A 1 84 ? -33.382 0.375 7.422 1.00 83.56 84 ALA A N 1
ATOM 636 C CA . ALA A 1 84 ? -33.121 -0.632 6.397 1.00 83.56 84 ALA A CA 1
ATOM 637 C C . ALA A 1 84 ? -34.186 -1.736 6.416 1.00 83.56 84 ALA A C 1
ATOM 639 O O . ALA A 1 84 ? -34.700 -2.106 5.369 1.00 83.56 84 ALA A O 1
ATOM 640 N N . CYS A 1 85 ? -34.602 -2.182 7.604 1.00 82.69 85 CYS A N 1
ATOM 641 C CA . CYS A 1 85 ? -35.684 -3.152 7.780 1.00 82.69 85 CYS A CA 1
ATOM 642 C C . CYS A 1 85 ? -37.093 -2.601 7.478 1.00 82.69 85 CYS A C 1
ATOM 644 O O . CYS A 1 85 ? -38.066 -3.332 7.651 1.00 82.69 85 CYS A O 1
ATOM 646 N N . GLY A 1 86 ? -37.225 -1.345 7.039 1.00 80.94 86 GLY A N 1
ATOM 647 C CA . GLY A 1 86 ? -38.510 -0.748 6.671 1.00 80.94 86 GLY A CA 1
ATOM 648 C C . GLY A 1 86 ? -39.344 -0.252 7.853 1.00 80.94 86 GLY A C 1
ATOM 649 O O . GLY A 1 86 ? -40.543 -0.031 7.690 1.00 80.94 86 GLY A O 1
ATOM 650 N N . LEU A 1 87 ? -38.745 -0.063 9.037 1.00 84.44 87 LEU A N 1
ATOM 651 C CA . LEU A 1 87 ? -39.438 0.588 10.149 1.00 84.44 87 LEU A CA 1
ATOM 652 C C . LEU A 1 87 ? -39.669 2.074 9.812 1.00 84.44 87 LEU A C 1
ATOM 654 O O . LEU A 1 87 ? -38.715 2.753 9.418 1.00 84.44 87 LEU A O 1
ATOM 658 N N . PRO A 1 88 ? -40.888 2.613 9.991 1.00 76.69 88 PRO A N 1
ATOM 659 C CA . PRO A 1 88 ? -41.136 4.033 9.783 1.00 76.69 88 PRO A CA 1
ATOM 660 C C . PRO A 1 88 ? -40.393 4.866 10.835 1.00 76.69 88 PRO A C 1
ATOM 662 O O . PRO A 1 88 ? -40.187 4.429 11.970 1.00 76.69 88 PRO A O 1
ATOM 665 N N . SER A 1 89 ? -40.001 6.089 10.475 1.00 74.38 89 SER A N 1
ATOM 666 C CA . SER A 1 89 ? -39.227 6.986 11.349 1.00 74.38 89 SER A CA 1
ATOM 667 C C . SER A 1 89 ? -39.924 7.279 12.684 1.00 74.38 89 SER A C 1
ATOM 669 O O . SER A 1 89 ? -39.266 7.412 13.713 1.00 74.38 89 SER A O 1
ATOM 671 N N . GLU A 1 90 ? -41.255 7.307 12.682 1.00 76.25 90 GLU A N 1
ATOM 672 C CA . GLU A 1 90 ? -42.125 7.501 13.852 1.00 76.25 90 GLU A CA 1
ATOM 673 C C . GLU A 1 90 ? -41.943 6.394 14.901 1.00 76.25 90 GLU A C 1
ATOM 675 O O . GLU A 1 90 ? -42.020 6.636 16.106 1.00 76.25 90 GLU A O 1
ATOM 680 N N . ALA A 1 91 ? -41.636 5.176 14.444 1.00 79.00 91 ALA A N 1
ATOM 681 C CA . ALA A 1 91 ? -41.415 4.024 15.301 1.00 79.00 91 ALA A CA 1
ATOM 682 C C . ALA A 1 91 ? -39.999 3.985 15.896 1.00 79.00 91 ALA A C 1
ATOM 684 O O . ALA A 1 91 ? -39.747 3.138 16.742 1.00 79.00 91 ALA 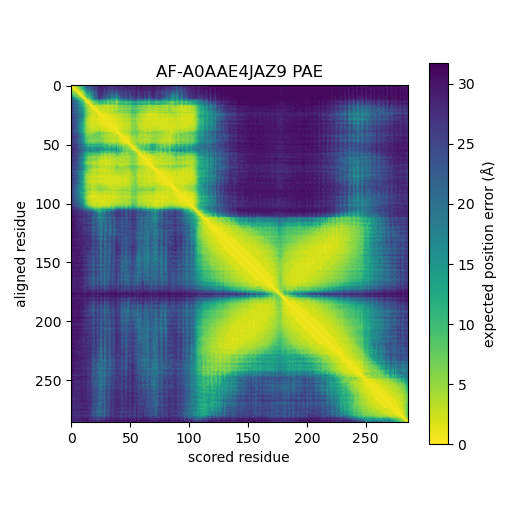A O 1
ATOM 685 N N . LEU A 1 92 ? -39.072 4.878 15.521 1.00 82.88 92 LEU A N 1
ATOM 686 C CA . LEU A 1 92 ? -37.688 4.863 16.026 1.00 82.88 92 LEU A CA 1
ATOM 687 C C . LEU A 1 92 ? -37.562 5.339 17.481 1.00 82.88 92 LEU A C 1
ATOM 689 O O . LEU A 1 92 ? -36.719 4.834 18.225 1.00 82.88 92 LEU A O 1
ATOM 693 N N . GLY A 1 93 ? -38.414 6.277 17.904 1.00 82.31 93 GLY A N 1
ATOM 694 C CA . GLY A 1 93 ? -38.340 6.897 19.232 1.00 82.31 93 GLY A CA 1
ATOM 695 C C . GLY A 1 93 ? -38.377 5.894 20.399 1.00 82.31 93 GLY A C 1
ATOM 696 O O . GLY A 1 93 ? -37.500 5.951 21.265 1.00 82.31 93 GLY A O 1
ATOM 697 N N . PRO A 1 94 ? -39.333 4.944 20.435 1.00 86.25 94 PRO A N 1
ATOM 698 C CA . PRO A 1 94 ? -39.367 3.881 21.446 1.00 86.25 94 PRO A CA 1
ATOM 699 C C . PRO A 1 94 ? -38.092 3.023 21.501 1.00 86.25 94 PRO A C 1
ATOM 701 O O . PRO A 1 94 ? -37.628 2.669 22.585 1.00 86.25 94 PRO A O 1
ATOM 704 N N . TRP A 1 95 ? -37.478 2.726 20.350 1.00 90.31 95 TRP A N 1
ATOM 705 C CA . TRP A 1 95 ? -36.242 1.937 20.282 1.00 90.31 95 TRP A CA 1
ATOM 706 C C . TRP A 1 95 ? -35.032 2.704 20.816 1.00 90.31 95 TRP A C 1
ATOM 708 O O . TRP A 1 95 ? -34.222 2.140 21.552 1.00 90.31 95 TRP A O 1
ATOM 718 N N . GLN A 1 96 ? -34.921 3.995 20.494 1.00 89.12 96 GLN A N 1
ATOM 719 C CA . GLN A 1 96 ? -33.856 4.858 21.014 1.00 89.12 96 GLN A CA 1
ATOM 720 C C . GLN A 1 96 ? -33.949 5.015 22.539 1.00 89.12 96 GLN A C 1
ATOM 722 O O . GLN A 1 96 ? -32.931 4.926 23.226 1.00 89.12 96 GLN A O 1
ATOM 727 N N . ARG A 1 97 ? -35.162 5.177 23.087 1.00 84.00 97 ARG A N 1
ATOM 728 C CA . ARG A 1 97 ? -35.379 5.269 24.542 1.00 84.00 97 ARG A CA 1
ATOM 729 C C . ARG A 1 97 ? -35.031 3.973 25.270 1.00 84.00 97 ARG A C 1
ATOM 731 O O . ARG A 1 97 ? -34.353 4.016 26.294 1.00 84.00 97 ARG A O 1
ATOM 738 N N . ALA A 1 98 ? -35.456 2.828 24.736 1.00 86.94 98 ALA A N 1
ATOM 739 C CA . ALA A 1 98 ? -35.115 1.522 25.296 1.00 86.94 98 ALA A CA 1
ATOM 740 C C . ALA A 1 98 ? -33.596 1.283 25.306 1.00 86.94 98 ALA A C 1
ATOM 742 O O . ALA A 1 98 ? -33.046 0.877 26.327 1.00 86.94 98 ALA A O 1
ATOM 743 N N . ARG A 1 99 ? -32.901 1.631 24.212 1.00 89.31 99 ARG A N 1
ATOM 744 C CA . ARG A 1 99 ? -31.433 1.607 24.132 1.00 89.31 99 ARG A CA 1
ATOM 745 C C . ARG A 1 99 ? -30.791 2.476 25.222 1.00 89.31 99 ARG A C 1
ATOM 747 O O . ARG A 1 99 ? -29.963 1.980 25.975 1.00 89.31 99 ARG A O 1
ATOM 754 N N . ALA A 1 100 ? -31.177 3.748 25.329 1.00 82.25 100 ALA A N 1
ATOM 755 C CA . ALA A 1 100 ? -30.588 4.681 26.298 1.00 82.25 100 ALA A CA 1
ATOM 756 C C . ALA A 1 100 ? -30.769 4.218 27.759 1.00 82.25 100 ALA A C 1
ATOM 758 O O . ALA A 1 100 ? -29.885 4.393 28.600 1.00 82.25 100 ALA A O 1
ATOM 759 N N . ARG A 1 101 ? -31.899 3.569 28.063 1.00 83.94 101 ARG A N 1
ATOM 760 C CA . ARG A 1 101 ? -32.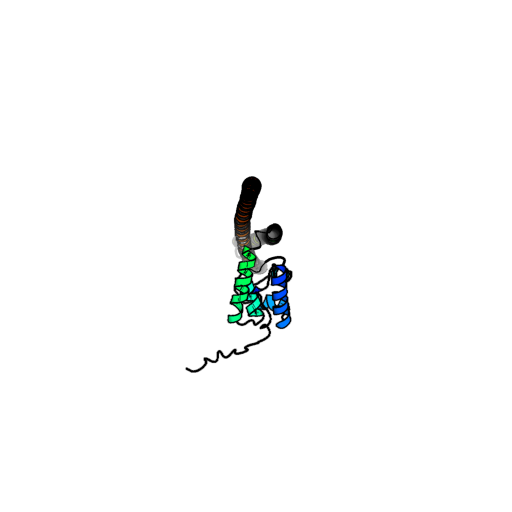145 2.956 29.374 1.00 83.94 101 ARG A CA 1
ATOM 761 C C . ARG A 1 101 ? -31.224 1.761 29.635 1.00 83.94 101 ARG A C 1
ATOM 763 O O . ARG A 1 101 ? -30.704 1.613 30.737 1.00 83.94 101 ARG A O 1
ATOM 770 N N . LEU A 1 102 ? -31.012 0.904 28.638 1.00 81.50 102 LEU A N 1
ATOM 771 C CA . LEU A 1 102 ? -30.128 -0.258 28.778 1.00 81.50 102 LEU A CA 1
ATOM 772 C C . LEU A 1 102 ? -28.657 0.156 28.912 1.00 81.50 102 LEU A C 1
ATOM 774 O O . LEU A 1 102 ? -27.927 -0.453 29.689 1.00 81.50 102 LEU A O 1
ATOM 778 N N . GLU A 1 103 ? -28.251 1.228 28.232 1.00 79.62 103 GLU A N 1
ATOM 779 C CA . GLU A 1 103 ? -26.917 1.841 28.327 1.00 79.62 103 GLU A CA 1
ATOM 780 C C . GLU A 1 103 ? -26.623 2.416 29.724 1.00 79.62 103 GLU A C 1
ATOM 782 O O . GLU A 1 103 ? -25.495 2.350 30.194 1.00 79.62 103 GLU A O 1
ATOM 787 N N . THR A 1 104 ? -27.637 2.928 30.425 1.00 68.75 104 THR A N 1
ATOM 788 C CA . THR A 1 104 ? -27.497 3.439 31.804 1.00 68.75 104 THR A CA 1
ATOM 789 C C . THR A 1 104 ? -27.608 2.349 32.874 1.00 68.75 104 THR A C 1
ATOM 791 O O . THR A 1 104 ? -27.074 2.515 33.969 1.00 68.75 104 THR A O 1
ATOM 794 N N . SER A 1 105 ? -28.273 1.230 32.567 1.00 60.09 105 SER A N 1
ATOM 795 C CA . SER A 1 105 ? -28.476 0.099 33.494 1.00 60.09 105 SER A CA 1
ATOM 796 C C . SER A 1 105 ? -27.336 -0.923 33.451 1.00 60.09 105 SER A C 1
ATOM 798 O O . SER A 1 105 ? -27.100 -1.650 34.414 1.00 60.09 105 SER A O 1
ATOM 800 N N . THR A 1 106 ? -26.618 -0.971 32.333 1.00 53.25 106 THR A N 1
ATOM 801 C CA . THR A 1 106 ? -25.469 -1.845 32.114 1.00 53.25 106 THR A CA 1
ATOM 802 C C . THR A 1 106 ? -24.218 -0.987 32.292 1.00 53.25 106 THR A C 1
ATOM 804 O O . THR A 1 106 ? -23.810 -0.300 31.362 1.00 53.25 106 THR A O 1
ATOM 807 N N . GLY A 1 107 ? -23.625 -0.959 33.494 1.00 52.38 107 GLY A N 1
ATOM 808 C CA . GLY A 1 107 ? -22.292 -0.354 33.681 1.00 52.38 107 GLY A CA 1
ATOM 809 C C . GLY A 1 107 ? -21.279 -0.955 32.690 1.00 52.38 107 GLY A C 1
ATOM 810 O O . GLY A 1 107 ? -21.551 -2.044 32.182 1.00 52.38 107 GLY A O 1
ATOM 811 N N . PRO A 1 108 ? -20.145 -0.286 32.386 1.00 46.75 108 PRO A N 1
ATOM 812 C CA . PRO A 1 108 ? -19.210 -0.738 31.352 1.00 46.75 108 PRO A CA 1
ATOM 813 C C . PRO A 1 108 ? -18.799 -2.187 31.625 1.00 46.75 108 PRO A C 1
ATOM 815 O O . PRO A 1 108 ? -18.066 -2.468 32.571 1.00 46.75 108 PRO A O 1
ATOM 818 N N . GLN A 1 109 ? -19.354 -3.119 30.849 1.00 49.12 109 GLN A N 1
ATOM 819 C CA . GLN A 1 109 ? -19.127 -4.539 31.061 1.00 49.12 109 GLN A CA 1
ATOM 820 C C . GLN A 1 109 ? -17.724 -4.888 30.580 1.00 49.12 109 GLN A C 1
ATOM 822 O O . GLN A 1 109 ? -17.301 -4.510 29.492 1.00 49.12 109 GLN A O 1
ATOM 827 N N . GLU A 1 110 ? -17.028 -5.672 31.391 1.00 40.66 110 GLU A N 1
ATOM 828 C CA . GLU A 1 110 ? -15.696 -6.235 31.155 1.00 40.66 110 GLU A CA 1
ATOM 829 C C . GLU A 1 110 ? -15.575 -6.967 29.794 1.00 40.66 110 GLU A C 1
ATOM 831 O O . GLU A 1 110 ? -14.496 -7.038 29.212 1.00 40.66 110 GLU A O 1
ATOM 836 N N . LEU A 1 111 ? -16.699 -7.427 29.224 1.00 45.28 111 LEU A N 1
ATOM 837 C CA . LEU A 1 111 ? -16.798 -8.034 27.889 1.00 45.28 111 LEU A CA 1
ATOM 838 C C . LEU A 1 111 ? -16.726 -7.021 26.729 1.00 45.28 111 LEU A C 1
ATOM 840 O O . LEU A 1 111 ? -16.198 -7.357 25.671 1.00 45.28 111 LEU A O 1
ATOM 844 N N . ASP A 1 112 ? -17.192 -5.784 26.919 1.00 53.19 112 ASP A N 1
ATOM 845 C CA . ASP A 1 112 ? -17.140 -4.731 25.891 1.00 53.19 112 ASP A CA 1
ATOM 846 C C . ASP A 1 112 ? -15.683 -4.269 25.674 1.00 53.19 112 ASP A C 1
ATOM 848 O O . ASP A 1 112 ? -15.275 -3.964 24.558 1.00 53.19 112 ASP A O 1
ATOM 852 N N . LEU A 1 113 ? -14.853 -4.328 26.724 1.00 53.41 113 LEU A N 1
ATOM 853 C CA . LEU A 1 113 ? -13.408 -4.075 26.659 1.00 53.41 113 LEU A CA 1
ATOM 854 C C . LEU A 1 113 ? -12.660 -5.128 25.848 1.00 53.41 113 LEU A C 1
ATOM 856 O O . LEU A 1 113 ? -11.841 -4.776 25.005 1.00 53.41 113 LEU A O 1
ATOM 860 N N . VAL A 1 114 ? -12.925 -6.411 26.102 1.00 54.66 114 VAL A N 1
ATOM 861 C CA . VAL A 1 114 ? -12.248 -7.510 25.399 1.00 54.66 114 VAL A CA 1
ATOM 862 C C . VAL A 1 114 ? -12.613 -7.499 23.915 1.00 54.66 114 VAL A C 1
ATOM 864 O O . VAL A 1 114 ? -11.732 -7.660 23.077 1.00 54.66 114 VAL A O 1
ATOM 867 N N . VAL A 1 115 ? -13.878 -7.235 23.574 1.00 55.09 115 VAL A N 1
ATOM 868 C CA . VAL A 1 115 ? -14.321 -7.123 22.175 1.00 55.09 115 VAL A CA 1
ATOM 869 C C . VAL A 1 115 ? -13.727 -5.887 21.496 1.00 55.09 115 VAL A C 1
ATOM 871 O O . VAL A 1 115 ? -13.186 -6.013 20.404 1.00 55.09 115 VAL A O 1
ATOM 874 N N . VAL A 1 116 ? -13.743 -4.712 22.138 1.00 55.94 116 VAL A N 1
ATOM 875 C CA . VAL A 1 116 ? -13.116 -3.491 21.588 1.00 55.94 116 VAL A CA 1
ATOM 876 C C . VAL A 1 116 ? -11.607 -3.665 21.406 1.00 55.94 116 VAL A C 1
ATOM 878 O O . VAL A 1 116 ? -11.045 -3.181 20.423 1.00 55.94 116 VAL A O 1
ATOM 881 N N . ARG A 1 117 ? -10.951 -4.378 22.326 1.00 60.16 117 ARG A N 1
ATOM 882 C CA . ARG A 1 117 ? -9.526 -4.699 22.237 1.00 60.16 117 ARG A CA 1
ATOM 883 C C . ARG A 1 117 ? -9.238 -5.662 21.086 1.00 60.16 117 ARG A C 1
ATOM 885 O O . ARG A 1 117 ? -8.336 -5.384 20.310 1.00 60.16 117 ARG A O 1
ATOM 892 N N . ASN A 1 118 ? -10.039 -6.714 20.923 1.00 60.78 118 ASN A N 1
ATOM 893 C CA . ASN A 1 118 ? -9.891 -7.672 19.824 1.00 60.78 118 ASN A CA 1
ATOM 894 C C . ASN A 1 118 ? -10.169 -7.034 18.451 1.00 60.78 118 ASN A C 1
ATOM 896 O O . ASN A 1 118 ? -9.357 -7.192 17.545 1.00 60.78 118 ASN A O 1
ATOM 900 N N . ASP A 1 119 ? -11.261 -6.266 18.309 1.00 64.06 119 ASP A N 1
ATOM 901 C CA . ASP A 1 119 ? -11.596 -5.527 17.078 1.00 64.06 119 ASP A CA 1
ATOM 902 C C . ASP A 1 119 ? -10.440 -4.591 16.677 1.00 64.06 119 ASP A C 1
ATOM 904 O O . ASP A 1 119 ? -10.117 -4.438 15.497 1.00 64.06 119 ASP A O 1
ATOM 908 N N . PHE A 1 120 ? -9.789 -3.966 17.663 1.00 65.19 120 PHE A N 1
ATOM 909 C CA . PHE A 1 120 ? -8.625 -3.133 17.406 1.00 65.19 120 PHE A CA 1
ATOM 910 C C . PHE A 1 120 ? -7.361 -3.930 17.091 1.00 65.19 120 PHE A C 1
ATOM 912 O O . PHE A 1 120 ? -6.609 -3.523 16.210 1.00 65.19 120 PHE A O 1
ATOM 919 N N . ASP A 1 121 ? -7.092 -5.026 17.797 1.00 67.25 121 ASP A N 1
ATOM 920 C CA . ASP A 1 121 ? -5.922 -5.862 17.530 1.00 67.25 121 ASP A CA 1
ATOM 921 C C . ASP A 1 121 ? -5.982 -6.428 16.105 1.00 67.25 121 ASP A C 1
ATOM 923 O O . ASP A 1 121 ? -4.965 -6.444 15.409 1.00 67.25 121 ASP A O 1
ATOM 927 N N . ASP A 1 122 ? -7.175 -6.798 15.633 1.00 69.12 122 ASP A N 1
ATOM 928 C CA . ASP A 1 122 ? -7.415 -7.209 14.250 1.00 69.12 122 ASP A CA 1
ATOM 929 C C . ASP A 1 122 ? -7.225 -6.048 13.263 1.00 69.12 122 ASP A C 1
ATOM 931 O O . ASP A 1 122 ? -6.529 -6.212 12.262 1.00 69.12 122 ASP A O 1
ATOM 935 N N . PHE A 1 123 ? -7.746 -4.852 13.561 1.00 68.25 123 PHE A N 1
ATOM 936 C CA . PHE A 1 123 ? -7.511 -3.653 12.744 1.00 68.25 123 PHE A CA 1
ATOM 937 C C . PHE A 1 123 ? -6.025 -3.248 12.685 1.00 68.25 123 PHE A C 1
ATOM 939 O O . PHE A 1 123 ? -5.498 -2.883 11.635 1.00 68.25 123 PHE A O 1
ATOM 946 N N . SER A 1 124 ? -5.320 -3.328 13.811 1.00 71.38 124 SER A N 1
ATOM 947 C CA . SER A 1 124 ? -3.890 -3.037 13.924 1.00 71.38 124 SER A CA 1
ATOM 948 C C . SER A 1 124 ? -3.056 -4.067 13.161 1.00 71.38 124 SER A C 1
ATOM 950 O O . SER A 1 124 ? -2.047 -3.702 12.552 1.00 71.38 124 SER A O 1
ATOM 952 N N . ARG A 1 125 ? -3.485 -5.338 13.159 1.00 75.88 125 ARG A N 1
ATOM 953 C CA . ARG A 1 125 ? -2.879 -6.399 12.350 1.00 75.88 125 ARG A CA 1
ATOM 954 C C . ARG A 1 125 ? -3.098 -6.144 10.860 1.00 75.88 125 ARG A C 1
ATOM 956 O O . ARG A 1 125 ? -2.110 -6.119 10.143 1.00 75.88 125 ARG A O 1
ATOM 963 N N . ASP A 1 126 ? -4.322 -5.831 10.429 1.00 77.88 126 ASP A N 1
ATOM 964 C CA . ASP A 1 126 ? -4.637 -5.468 9.035 1.00 77.88 126 ASP A CA 1
ATOM 965 C C . ASP A 1 126 ? -3.789 -4.287 8.536 1.00 77.88 126 ASP A C 1
ATOM 967 O O . ASP A 1 126 ? -3.155 -4.361 7.484 1.00 77.88 126 ASP A O 1
ATOM 971 N N . LEU A 1 127 ? -3.682 -3.211 9.325 1.00 76.19 127 LEU A N 1
ATOM 972 C CA . LEU A 1 127 ? -2.801 -2.085 8.997 1.00 76.19 127 LEU A CA 1
ATOM 973 C C . LEU A 1 127 ? -1.321 -2.486 8.962 1.00 76.19 127 LEU A C 1
ATOM 975 O O . LEU A 1 127 ? -0.557 -1.963 8.150 1.00 76.19 127 LEU A O 1
ATOM 979 N N . GLY A 1 128 ? -0.902 -3.384 9.854 1.00 78.75 128 GLY A N 1
ATOM 980 C CA . GLY A 1 128 ? 0.447 -3.941 9.878 1.00 78.75 128 GLY A CA 1
ATOM 981 C C . GLY A 1 128 ? 0.766 -4.747 8.620 1.00 78.75 128 GLY A C 1
ATOM 982 O O . GLY A 1 128 ? 1.826 -4.541 8.027 1.00 78.75 128 GLY A O 1
ATOM 983 N N . ASP A 1 129 ? -0.164 -5.596 8.190 1.00 84.19 129 ASP A N 1
ATOM 984 C CA . ASP A 1 129 ? -0.056 -6.424 6.991 1.00 84.19 129 ASP A CA 1
ATOM 985 C C . ASP A 1 129 ? -0.020 -5.539 5.737 1.00 84.19 129 ASP A C 1
ATOM 987 O O . ASP A 1 129 ? 0.916 -5.637 4.944 1.00 84.19 129 ASP A O 1
ATOM 991 N N . ARG A 1 130 ? -0.924 -4.556 5.626 1.00 82.62 130 ARG A N 1
ATOM 992 C CA . ARG A 1 130 ? -0.922 -3.558 4.539 1.00 82.62 130 ARG A CA 1
ATOM 993 C C . ARG A 1 130 ? 0.380 -2.756 4.475 1.00 82.62 130 ARG A C 1
ATOM 995 O O . ARG A 1 130 ? 0.892 -2.482 3.391 1.00 82.62 130 ARG A O 1
ATOM 1002 N N . LEU A 1 131 ? 0.950 -2.381 5.624 1.00 86.81 131 LEU A N 1
ATOM 1003 C CA . LEU A 1 131 ? 2.259 -1.718 5.684 1.00 86.81 131 LEU A CA 1
ATOM 1004 C C . LEU A 1 131 ? 3.397 -2.635 5.239 1.00 86.81 131 LEU A C 1
ATOM 1006 O O . LEU A 1 131 ? 4.348 -2.163 4.613 1.00 86.81 131 LEU A O 1
ATOM 1010 N N . ALA A 1 132 ? 3.338 -3.919 5.590 1.00 87.12 132 ALA A N 1
ATOM 1011 C CA . ALA A 1 132 ? 4.326 -4.900 5.167 1.00 87.12 132 ALA A CA 1
ATOM 1012 C C . ALA A 1 132 ? 4.264 -5.117 3.649 1.00 87.12 132 ALA A C 1
ATOM 1014 O O . ALA A 1 132 ? 5.303 -5.066 2.993 1.00 87.12 132 ALA A O 1
ATOM 1015 N N . GLU A 1 133 ? 3.062 -5.262 3.091 1.00 86.62 133 GLU A N 1
ATOM 1016 C CA . GLU A 1 133 ? 2.818 -5.368 1.650 1.00 86.62 133 GLU A CA 1
ATOM 1017 C C . GLU A 1 133 ? 3.327 -4.134 0.897 1.00 86.62 133 GLU A C 1
ATOM 1019 O O . GLU A 1 133 ? 4.122 -4.266 -0.033 1.00 86.62 133 GLU A O 1
ATOM 1024 N N . ALA A 1 134 ? 2.974 -2.927 1.347 1.00 85.81 134 ALA A N 1
ATOM 1025 C CA . ALA A 1 134 ? 3.425 -1.688 0.713 1.00 85.81 134 ALA A CA 1
ATOM 1026 C C . ALA A 1 134 ? 4.958 -1.521 0.775 1.00 85.81 134 ALA A C 1
ATOM 1028 O O . ALA A 1 134 ? 5.599 -1.092 -0.186 1.00 85.81 134 ALA A O 1
ATOM 1029 N N . ARG A 1 135 ? 5.594 -1.911 1.888 1.00 93.88 135 ARG A N 1
ATOM 1030 C CA . ARG A 1 135 ? 7.065 -1.930 1.995 1.00 93.88 135 ARG A CA 1
ATOM 1031 C C . ARG A 1 135 ? 7.696 -2.952 1.057 1.00 93.88 135 ARG A C 1
ATOM 1033 O O . ARG A 1 135 ? 8.765 -2.680 0.505 1.00 93.88 135 ARG A O 1
ATOM 1040 N N . GLN A 1 136 ? 7.063 -4.110 0.893 1.00 94.62 136 GLN A N 1
ATOM 1041 C CA . GLN A 1 136 ? 7.521 -5.131 -0.037 1.00 94.62 136 GLN A CA 1
ATOM 1042 C C . GLN A 1 136 ? 7.446 -4.619 -1.479 1.00 94.62 136 GLN A C 1
ATOM 1044 O O . GLN A 1 136 ? 8.425 -4.747 -2.210 1.00 94.62 136 GLN A O 1
ATOM 1049 N N . GLU A 1 137 ? 6.358 -3.947 -1.856 1.00 93.38 137 GLU A N 1
ATOM 1050 C CA . GLU A 1 137 ? 6.207 -3.313 -3.170 1.00 93.38 137 GLU A CA 1
ATOM 1051 C C . GLU A 1 137 ? 7.316 -2.286 -3.448 1.00 93.38 137 GLU A C 1
ATOM 1053 O O . GLU A 1 137 ? 7.960 -2.332 -4.498 1.00 93.38 137 GLU A O 1
ATOM 1058 N N . VAL A 1 138 ? 7.623 -1.408 -2.485 1.00 96.00 138 VAL A N 1
ATOM 1059 C CA . VAL A 1 138 ? 8.749 -0.461 -2.599 1.00 96.00 138 VAL A CA 1
ATOM 1060 C C . VAL A 1 138 ? 10.076 -1.197 -2.816 1.00 96.00 138 VAL A C 1
ATOM 1062 O O . VAL A 1 138 ? 10.900 -0.770 -3.627 1.00 96.00 138 VAL A O 1
ATOM 1065 N N . SER A 1 139 ? 10.297 -2.303 -2.104 1.00 96.56 139 SER A N 1
ATOM 1066 C CA . SER A 1 139 ? 11.504 -3.127 -2.235 1.00 96.56 139 SER A CA 1
ATOM 1067 C C . SER A 1 139 ? 11.622 -3.751 -3.631 1.00 96.56 139 SER A C 1
ATOM 1069 O O . SER A 1 139 ? 12.682 -3.687 -4.261 1.00 96.56 139 SER A O 1
ATOM 1071 N N . ASP A 1 140 ? 10.517 -4.281 -4.154 1.00 96.81 140 ASP A N 1
ATOM 1072 C CA . ASP A 1 140 ? 10.447 -4.873 -5.488 1.00 96.81 140 ASP A CA 1
ATOM 1073 C C . ASP A 1 140 ? 10.677 -3.821 -6.583 1.00 96.81 140 ASP A C 1
ATOM 1075 O O . ASP A 1 140 ? 11.432 -4.063 -7.530 1.00 96.81 140 ASP A O 1
ATOM 1079 N N . LEU A 1 141 ? 10.095 -2.626 -6.437 1.00 95.50 141 LEU A N 1
ATOM 1080 C CA . LEU A 1 141 ? 10.316 -1.501 -7.349 1.00 95.50 141 LEU A CA 1
ATOM 1081 C C . LEU A 1 141 ? 11.773 -1.032 -7.334 1.00 95.50 141 LEU A C 1
ATOM 1083 O O . LEU A 1 141 ? 12.349 -0.829 -8.401 1.00 95.50 141 LEU A O 1
ATOM 1087 N N . ARG A 1 142 ? 12.410 -0.938 -6.158 1.00 96.50 142 ARG A N 1
ATOM 1088 C CA . ARG A 1 142 ? 13.848 -0.617 -6.048 1.00 96.50 142 ARG A CA 1
ATOM 1089 C C . ARG A 1 142 ? 14.719 -1.643 -6.756 1.00 96.50 142 ARG A C 1
ATOM 1091 O O . ARG A 1 142 ? 15.687 -1.276 -7.416 1.00 96.50 142 ARG A O 1
ATOM 1098 N N . ARG A 1 143 ? 14.386 -2.929 -6.635 1.00 97.50 143 ARG A N 1
ATOM 1099 C CA . ARG A 1 143 ? 15.121 -3.989 -7.328 1.00 97.50 143 ARG A CA 1
ATOM 1100 C C . ARG A 1 143 ? 14.986 -3.858 -8.846 1.00 97.50 143 ARG A C 1
ATOM 1102 O O . ARG A 1 143 ? 15.991 -3.906 -9.547 1.00 97.50 143 ARG A O 1
ATOM 1109 N N . ARG A 1 144 ? 13.768 -3.627 -9.348 1.00 96.50 144 ARG A N 1
ATOM 1110 C CA . ARG A 1 144 ? 13.521 -3.389 -10.782 1.00 96.50 144 ARG A CA 1
ATOM 1111 C C . ARG A 1 144 ? 14.251 -2.147 -11.293 1.00 96.50 144 ARG A C 1
ATOM 1113 O O . ARG A 1 144 ? 14.847 -2.206 -12.364 1.00 96.50 144 ARG A O 1
ATOM 1120 N N . GLU A 1 145 ? 14.246 -1.060 -10.522 1.00 95.88 145 GLU A N 1
ATOM 1121 C CA . GLU A 1 145 ? 14.996 0.168 -10.813 1.00 95.88 145 GLU A CA 1
ATOM 1122 C C . GLU A 1 145 ? 16.495 -0.131 -10.964 1.00 95.88 145 GLU A C 1
ATOM 1124 O O . GLU A 1 145 ? 17.099 0.240 -11.968 1.00 95.88 145 GLU A O 1
ATOM 1129 N N . GLN A 1 146 ? 17.086 -0.857 -10.009 1.00 95.94 146 GLN A N 1
ATOM 1130 C CA . GLN A 1 146 ? 18.501 -1.241 -10.042 1.00 95.94 146 GLN A CA 1
ATOM 1131 C C . GLN A 1 146 ? 18.839 -2.127 -11.245 1.00 95.94 146 GLN A C 1
ATOM 1133 O O . GLN A 1 146 ? 19.827 -1.872 -11.937 1.00 95.94 146 GLN A O 1
ATOM 1138 N N . ASP A 1 147 ? 18.016 -3.140 -11.523 1.00 97.50 147 ASP A N 1
ATOM 1139 C CA . ASP A 1 147 ? 18.222 -4.053 -12.648 1.00 97.50 147 ASP A CA 1
ATOM 1140 C C . ASP A 1 147 ? 18.118 -3.314 -13.993 1.00 97.50 147 ASP A C 1
ATOM 1142 O O . ASP A 1 147 ? 18.959 -3.501 -14.881 1.00 97.50 147 ASP A O 1
ATOM 1146 N N . LEU A 1 148 ? 17.122 -2.433 -14.150 1.00 95.94 148 LEU A N 1
ATOM 1147 C CA . LEU A 1 148 ? 16.944 -1.640 -15.365 1.00 95.94 148 LEU A CA 1
ATOM 1148 C C . LEU A 1 148 ? 18.056 -0.598 -15.530 1.00 95.94 148 LEU A C 1
ATOM 1150 O O . LEU A 1 148 ? 18.590 -0.464 -16.629 1.00 95.94 148 LEU A O 1
ATOM 1154 N N . ALA A 1 149 ? 18.470 0.074 -14.455 1.00 96.00 149 ALA A N 1
ATOM 1155 C CA . ALA A 1 149 ? 19.592 1.010 -14.474 1.00 96.00 149 ALA A CA 1
ATOM 1156 C C . ALA A 1 149 ? 20.912 0.312 -14.843 1.00 96.00 149 ALA A C 1
ATOM 1158 O O . ALA A 1 149 ? 21.689 0.826 -15.649 1.00 96.00 149 ALA A O 1
ATOM 1159 N N . ALA A 1 150 ? 21.153 -0.895 -14.322 1.00 97.31 150 ALA A N 1
ATOM 1160 C CA . ALA A 1 150 ? 22.323 -1.691 -14.679 1.00 97.31 150 ALA A CA 1
ATOM 1161 C C . ALA A 1 150 ? 22.306 -2.106 -16.158 1.00 97.31 150 ALA A C 1
ATOM 1163 O O . ALA A 1 150 ? 23.350 -2.089 -16.815 1.00 97.31 150 ALA A O 1
ATOM 1164 N N . ARG A 1 151 ? 21.136 -2.467 -16.703 1.00 97.31 151 ARG A N 1
ATOM 1165 C CA . ARG A 1 151 ? 20.973 -2.741 -18.140 1.00 97.31 151 ARG A CA 1
ATOM 1166 C C . ARG A 1 151 ? 21.210 -1.481 -18.970 1.00 97.31 151 ARG A C 1
ATOM 1168 O O . ARG A 1 151 ? 21.996 -1.534 -19.911 1.00 97.31 151 ARG A O 1
ATOM 1175 N N . LEU A 1 152 ? 20.610 -0.357 -18.582 1.00 96.75 152 LEU A N 1
ATOM 1176 C CA . LEU A 1 152 ? 20.762 0.933 -19.252 1.00 96.75 152 LEU A CA 1
ATOM 1177 C C . LEU A 1 152 ? 22.235 1.342 -19.335 1.00 96.75 152 LEU A C 1
ATOM 1179 O O . LEU A 1 152 ? 22.712 1.679 -20.410 1.00 96.75 152 LEU A O 1
ATOM 1183 N N . ALA A 1 153 ? 22.992 1.206 -18.244 1.00 96.69 153 ALA A N 1
ATOM 1184 C CA . ALA A 1 153 ? 24.421 1.513 -18.227 1.00 96.69 153 ALA A CA 1
ATOM 1185 C C . ALA A 1 153 ? 25.238 0.657 -19.220 1.00 96.69 153 ALA A C 1
ATOM 1187 O O . ALA A 1 153 ? 26.206 1.141 -19.823 1.00 96.69 153 ALA A O 1
ATOM 1188 N N . ARG A 1 154 ? 24.860 -0.616 -19.417 1.00 97.06 154 ARG A N 1
ATOM 1189 C CA . ARG A 1 154 ? 25.497 -1.500 -20.410 1.00 97.06 154 ARG A CA 1
ATOM 1190 C C . ARG A 1 154 ? 25.191 -1.032 -21.828 1.00 97.06 154 ARG A C 1
ATOM 1192 O O . ARG A 1 154 ? 26.120 -0.918 -22.623 1.00 97.06 154 ARG A O 1
ATOM 1199 N N . GLU A 1 155 ? 23.931 -0.726 -22.124 1.00 96.81 155 GLU A N 1
ATOM 1200 C CA . GLU A 1 155 ? 23.523 -0.229 -23.444 1.00 96.81 155 GLU A CA 1
ATOM 1201 C C . GLU A 1 155 ? 24.141 1.145 -23.748 1.00 96.81 155 GLU A C 1
ATOM 1203 O O . GLU A 1 155 ? 24.716 1.347 -24.814 1.00 96.81 155 GLU A O 1
ATOM 1208 N N . GLU A 1 156 ? 24.184 2.062 -22.778 1.00 96.69 156 GLU A N 1
ATOM 1209 C CA . GLU A 1 156 ? 24.882 3.347 -22.917 1.00 96.69 156 GLU A CA 1
ATOM 1210 C C . GLU A 1 156 ? 26.376 3.179 -23.211 1.00 96.69 156 GLU A C 1
ATOM 1212 O O . GLU A 1 156 ? 26.963 3.983 -23.936 1.00 96.69 156 GLU A O 1
ATOM 1217 N N . THR A 1 157 ? 27.006 2.137 -22.666 1.00 97.50 157 THR A N 1
ATOM 1218 C CA . THR A 1 157 ? 28.405 1.814 -22.973 1.00 97.50 157 THR A CA 1
ATOM 1219 C C . THR A 1 157 ? 28.550 1.301 -24.407 1.00 97.50 157 THR A C 1
ATOM 1221 O O . THR A 1 157 ? 29.472 1.723 -25.105 1.00 97.50 157 THR A O 1
ATOM 1224 N N . LYS A 1 158 ? 27.626 0.456 -24.888 1.00 94.69 158 LYS A N 1
ATOM 1225 C CA . LYS A 1 158 ? 27.606 0.013 -26.295 1.00 94.69 158 LYS A CA 1
ATOM 1226 C C . LYS A 1 158 ? 27.390 1.184 -27.252 1.00 94.69 158 LYS A C 1
ATOM 1228 O O . LYS A 1 158 ? 28.096 1.293 -28.250 1.00 94.69 158 LYS A O 1
ATOM 1233 N N . CYS A 1 159 ? 26.465 2.084 -26.929 1.00 95.25 159 CYS A N 1
ATOM 1234 C CA . CYS A 1 159 ? 26.177 3.269 -27.731 1.00 95.25 159 CYS A CA 1
ATOM 1235 C C . CYS A 1 159 ? 27.398 4.199 -27.831 1.00 95.25 159 CYS A C 1
ATOM 1237 O O . CYS A 1 159 ? 27.775 4.595 -28.934 1.00 95.25 159 CYS A O 1
ATOM 1239 N N . ARG A 1 160 ? 28.096 4.436 -2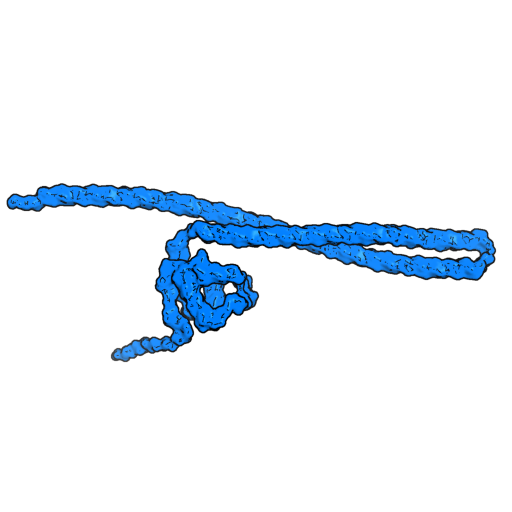6.709 1.00 96.31 160 ARG A N 1
ATOM 1240 C CA . ARG A 1 160 ? 29.378 5.166 -26.684 1.00 96.31 160 ARG A CA 1
ATOM 1241 C C . ARG A 1 160 ? 30.462 4.488 -27.526 1.00 96.31 160 ARG A C 1
ATOM 1243 O O . ARG A 1 160 ? 31.226 5.170 -28.204 1.00 96.31 160 ARG A O 1
ATOM 1250 N N . GLN A 1 161 ? 30.530 3.156 -27.510 1.00 95.31 161 GLN A N 1
ATOM 1251 C CA . GLN A 1 161 ? 31.479 2.409 -28.339 1.00 95.31 161 GLN A CA 1
ATOM 1252 C C . GLN A 1 161 ? 31.181 2.578 -29.839 1.00 95.31 161 GLN A C 1
ATOM 1254 O O . GLN A 1 161 ? 32.104 2.813 -30.615 1.00 95.31 161 GLN A O 1
ATOM 1259 N N . LEU A 1 162 ? 29.905 2.529 -30.242 1.00 93.50 162 LEU A N 1
ATOM 1260 C CA . LEU A 1 162 ? 29.485 2.775 -31.629 1.00 93.50 162 LEU A CA 1
ATOM 1261 C C . LEU A 1 162 ? 29.803 4.205 -32.090 1.00 93.50 162 LEU A C 1
ATOM 1263 O O . LEU A 1 162 ? 30.267 4.395 -33.214 1.00 93.50 162 LEU A O 1
ATOM 1267 N N . GLU A 1 163 ? 29.588 5.201 -31.227 1.00 94.50 163 GLU A N 1
ATOM 1268 C CA . GLU A 1 163 ? 29.994 6.593 -31.470 1.00 94.50 163 GLU A CA 1
ATOM 1269 C C . GLU A 1 163 ? 31.499 6.708 -31.716 1.00 94.50 163 GLU A C 1
ATOM 1271 O O . GLU A 1 163 ? 31.915 7.261 -32.736 1.00 94.50 163 GLU A O 1
ATOM 1276 N N . ALA A 1 164 ? 32.312 6.119 -30.838 1.00 95.31 164 ALA A N 1
ATOM 1277 C CA . ALA A 1 164 ? 33.763 6.127 -30.981 1.00 95.31 164 ALA A CA 1
ATOM 1278 C C . ALA A 1 164 ? 34.224 5.434 -32.277 1.00 95.31 164 ALA A C 1
ATOM 1280 O O . ALA A 1 164 ? 35.143 5.909 -32.945 1.00 95.31 164 ALA A O 1
ATOM 1281 N N . ASP A 1 165 ? 33.590 4.327 -32.672 1.00 93.56 165 ASP A N 1
ATOM 1282 C CA . ASP A 1 165 ? 33.921 3.625 -33.916 1.00 93.56 165 ASP A CA 1
ATOM 1283 C C . ASP A 1 165 ? 33.534 4.443 -35.162 1.00 93.56 165 ASP A C 1
ATOM 1285 O O . ASP A 1 165 ? 34.302 4.495 -36.129 1.00 93.56 165 ASP A O 1
ATOM 1289 N N . LEU A 1 166 ? 32.400 5.154 -35.130 1.00 92.69 166 LEU A N 1
ATOM 1290 C CA . LEU A 1 166 ? 32.016 6.115 -36.171 1.00 92.69 166 LEU A CA 1
ATOM 1291 C C . LEU A 1 166 ? 33.019 7.271 -36.283 1.00 92.69 166 LEU A C 1
ATOM 1293 O O . LEU A 1 166 ? 33.393 7.659 -37.393 1.00 92.69 166 LEU A O 1
ATOM 1297 N N . GLU A 1 167 ? 33.473 7.821 -35.156 1.00 92.44 167 GLU A N 1
ATOM 1298 C CA . GLU A 1 167 ? 34.490 8.877 -35.128 1.00 92.44 167 GLU A CA 1
ATOM 1299 C C . GLU A 1 167 ? 35.830 8.396 -35.689 1.00 92.44 167 GLU A C 1
ATOM 1301 O O . GLU A 1 167 ? 36.427 9.085 -36.519 1.00 92.44 167 GLU A O 1
ATOM 1306 N N . ARG A 1 168 ? 36.275 7.188 -35.317 1.00 90.81 168 ARG A N 1
ATOM 1307 C CA . ARG A 1 168 ? 37.501 6.574 -35.851 1.00 90.81 168 ARG A CA 1
ATOM 1308 C C . ARG A 1 168 ? 37.438 6.387 -37.364 1.00 90.81 168 ARG A C 1
ATOM 1310 O O . ARG A 1 168 ? 38.409 6.709 -38.047 1.00 90.81 168 ARG A O 1
ATOM 1317 N N . LEU A 1 169 ? 36.311 5.912 -37.902 1.00 87.31 169 LEU A N 1
ATOM 1318 C CA . LEU A 1 169 ? 36.127 5.762 -39.352 1.00 87.31 169 LEU A CA 1
ATOM 1319 C C . LEU A 1 169 ? 36.181 7.113 -40.078 1.00 87.31 169 LEU A C 1
ATOM 1321 O O . LEU A 1 169 ? 36.829 7.232 -41.120 1.00 87.31 169 LEU A O 1
ATOM 1325 N N . ARG A 1 170 ? 35.551 8.151 -39.513 1.00 85.31 170 ARG A N 1
ATOM 1326 C CA . ARG A 1 170 ? 35.585 9.515 -40.067 1.00 85.31 170 ARG A CA 1
ATOM 1327 C C . ARG A 1 170 ? 36.989 10.117 -40.030 1.00 85.31 170 ARG A C 1
ATOM 1329 O O . ARG A 1 170 ? 37.429 10.683 -41.029 1.00 85.31 170 ARG A O 1
ATOM 1336 N N . ALA A 1 171 ? 37.699 9.963 -38.914 1.00 86.38 171 ALA A N 1
ATOM 1337 C CA . ALA A 1 171 ? 39.073 10.429 -38.759 1.00 86.38 171 ALA A CA 1
ATOM 1338 C C . ALA A 1 171 ? 40.029 9.702 -39.720 1.00 86.38 171 ALA A C 1
ATOM 1340 O O . ALA A 1 171 ? 40.824 10.347 -40.400 1.00 86.38 171 ALA A O 1
ATOM 1341 N N . GLY A 1 172 ? 39.904 8.376 -39.852 1.00 83.06 172 GLY A N 1
ATOM 1342 C CA . GLY A 1 172 ? 40.683 7.582 -40.806 1.00 83.06 172 GLY A CA 1
ATOM 1343 C C . GLY A 1 172 ? 40.479 8.032 -42.256 1.00 83.06 172 GLY A C 1
ATOM 1344 O O . GLY A 1 172 ? 41.451 8.180 -42.995 1.00 83.06 172 GLY A O 1
ATOM 1345 N N . ARG A 1 173 ? 39.236 8.352 -42.648 1.00 77.44 173 ARG A N 1
ATOM 1346 C CA . ARG A 1 173 ? 38.930 8.913 -43.977 1.00 77.44 173 ARG A CA 1
ATOM 1347 C C . ARG A 1 173 ? 39.582 10.281 -44.202 1.00 77.44 173 ARG A C 1
ATOM 1349 O O . ARG A 1 173 ? 40.053 10.545 -45.305 1.00 77.44 173 ARG A O 1
ATOM 1356 N N . ALA A 1 174 ? 39.612 11.143 -43.184 1.00 76.44 174 ALA A N 1
ATOM 1357 C CA . ALA A 1 174 ? 40.251 12.456 -43.283 1.00 76.44 174 ALA A CA 1
ATOM 1358 C C . ALA A 1 174 ? 41.769 12.344 -43.522 1.00 76.44 174 ALA A C 1
ATOM 1360 O O . ALA A 1 174 ? 42.330 13.140 -44.271 1.00 76.44 174 ALA A O 1
ATOM 1361 N N . VAL A 1 175 ? 42.416 11.330 -42.936 1.00 77.06 175 VAL A N 1
ATOM 1362 C CA . VAL A 1 175 ? 43.859 11.072 -43.086 1.00 77.06 175 VAL A CA 1
ATOM 1363 C C . VAL A 1 175 ? 44.196 10.381 -44.415 1.00 77.06 175 VAL A C 1
ATOM 1365 O O . VAL A 1 175 ? 45.215 10.698 -45.020 1.00 77.06 175 VAL A O 1
ATOM 1368 N N . ALA A 1 176 ? 43.344 9.472 -44.904 1.00 68.44 176 ALA A N 1
ATOM 1369 C CA . ALA A 1 176 ? 43.597 8.673 -46.110 1.00 68.44 176 ALA A CA 1
ATOM 1370 C C . ALA A 1 176 ? 43.498 9.445 -47.445 1.00 68.44 176 ALA A C 1
ATOM 1372 O O . ALA A 1 176 ? 43.760 8.866 -48.495 1.00 68.44 176 ALA A O 1
ATOM 1373 N N . GLY A 1 177 ? 43.138 10.734 -47.427 1.00 60.34 177 GLY A N 1
ATOM 1374 C CA . GLY A 1 177 ? 43.162 11.592 -48.614 1.00 60.34 177 GLY A CA 1
ATOM 1375 C C . GLY A 1 177 ? 42.207 11.141 -49.727 1.00 60.34 177 GLY A C 1
ATOM 1376 O O . GLY A 1 177 ? 42.631 10.563 -50.719 1.00 60.34 177 GLY A O 1
ATOM 1377 N N . ALA A 1 178 ? 40.916 11.459 -49.581 1.00 58.59 178 ALA A N 1
ATOM 1378 C CA . ALA A 1 178 ? 39.864 11.475 -50.616 1.00 58.59 178 ALA A CA 1
ATOM 1379 C C . ALA A 1 178 ? 39.554 10.191 -51.427 1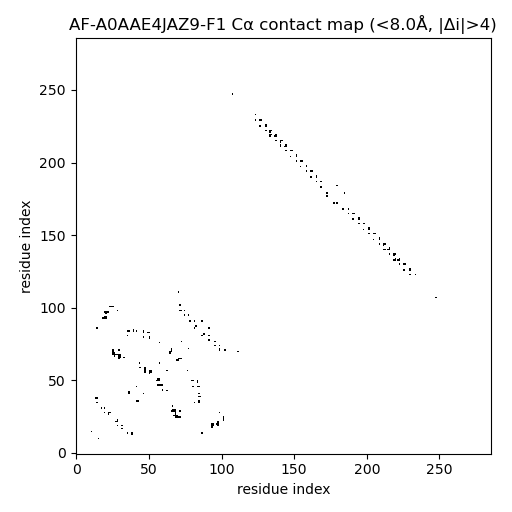.00 58.59 178 ALA A C 1
ATOM 1381 O O . ALA A 1 178 ? 38.492 10.144 -52.050 1.00 58.59 178 ALA A O 1
ATOM 1382 N N . VAL A 1 179 ? 40.370 9.131 -51.399 1.00 62.50 179 VAL A N 1
ATOM 1383 C CA . VAL A 1 179 ? 40.013 7.837 -52.009 1.00 62.50 179 VAL A CA 1
ATOM 1384 C C . VAL A 1 179 ? 39.131 7.068 -51.033 1.00 62.50 179 VAL A C 1
ATOM 1386 O O . VAL A 1 179 ? 39.576 6.219 -50.266 1.00 62.50 179 VAL A O 1
ATOM 1389 N N . VAL A 1 180 ? 37.850 7.425 -51.013 1.00 67.44 180 VAL A N 1
ATOM 1390 C CA . VAL A 1 180 ? 36.858 6.754 -50.180 1.00 67.44 180 VAL A CA 1
ATOM 1391 C C . VAL A 1 180 ? 36.439 5.455 -50.864 1.00 67.44 180 VAL A C 1
ATOM 1393 O O . VAL A 1 180 ? 35.798 5.487 -51.914 1.00 67.44 180 VAL A O 1
ATOM 1396 N N . SER A 1 181 ? 36.770 4.310 -50.263 1.00 79.75 181 SER A N 1
ATOM 1397 C CA . SER A 1 181 ? 36.244 3.030 -50.735 1.00 79.75 181 SER A CA 1
ATOM 1398 C C . SER A 1 181 ? 34.718 3.009 -50.564 1.00 79.75 181 SER A C 1
ATOM 1400 O O . SER A 1 181 ? 34.229 3.341 -49.478 1.00 79.75 181 SER A O 1
ATOM 1402 N N . PRO A 1 182 ? 33.940 2.579 -51.576 1.00 80.50 182 PRO A N 1
ATOM 1403 C CA . PRO A 1 182 ? 32.496 2.386 -51.440 1.00 80.50 182 PRO A CA 1
ATOM 1404 C C . PRO A 1 182 ? 32.115 1.519 -50.227 1.00 80.50 182 PRO A C 1
ATOM 1406 O O . PRO A 1 182 ? 31.095 1.768 -49.587 1.00 80.50 182 PRO A O 1
ATOM 1409 N N . GLY A 1 183 ? 32.971 0.557 -49.854 1.00 84.31 183 GLY A N 1
ATOM 1410 C CA . GLY A 1 183 ? 32.783 -0.276 -48.663 1.00 84.31 183 GLY A CA 1
ATOM 1411 C C . GLY A 1 183 ? 32.851 0.499 -47.342 1.00 84.31 183 GLY A C 1
ATOM 1412 O O . GLY A 1 183 ? 32.087 0.204 -46.426 1.00 84.31 183 GLY A O 1
ATOM 1413 N N . ASP A 1 184 ? 33.692 1.533 -47.245 1.00 83.06 184 ASP A N 1
ATOM 1414 C CA . ASP A 1 184 ? 33.803 2.364 -46.037 1.00 83.06 184 ASP A CA 1
ATOM 1415 C C . ASP A 1 184 ? 32.609 3.311 -45.886 1.00 83.06 184 ASP A C 1
ATOM 1417 O O . ASP A 1 184 ? 32.199 3.626 -44.769 1.00 83.06 184 ASP A O 1
ATOM 1421 N N . VAL A 1 185 ? 32.034 3.771 -47.005 1.00 84.81 185 VAL A N 1
ATOM 1422 C CA . VAL A 1 185 ? 30.783 4.549 -46.996 1.00 84.81 185 VAL A CA 1
ATOM 1423 C C . VAL A 1 185 ? 29.636 3.686 -46.500 1.00 84.81 185 VAL A C 1
ATOM 1425 O O . VAL A 1 185 ? 28.908 4.114 -45.607 1.00 84.81 185 VAL A O 1
ATOM 1428 N N . GLN A 1 186 ? 29.508 2.468 -47.034 1.00 88.50 186 GLN A N 1
ATOM 1429 C CA . GLN A 1 186 ? 28.464 1.538 -46.619 1.00 88.50 186 GLN A CA 1
ATOM 1430 C C . GLN A 1 186 ? 28.605 1.174 -45.136 1.00 88.50 186 GLN A C 1
ATOM 1432 O O . GLN A 1 186 ? 27.648 1.301 -44.380 1.00 88.50 186 GLN A O 1
ATOM 1437 N N . ARG A 1 187 ? 29.817 0.830 -44.684 1.00 88.31 187 ARG A N 1
ATOM 1438 C CA . ARG A 1 187 ? 30.088 0.505 -43.278 1.00 88.31 187 ARG A CA 1
ATOM 1439 C C . ARG A 1 187 ? 29.760 1.660 -42.329 1.00 88.31 187 ARG A C 1
ATOM 1441 O O . ARG A 1 187 ? 29.218 1.432 -41.250 1.00 88.31 187 ARG A O 1
ATOM 1448 N N . GLU A 1 188 ? 30.076 2.899 -42.710 1.00 89.69 188 GLU A N 1
ATOM 1449 C CA . GLU A 1 188 ? 29.704 4.084 -41.929 1.00 89.69 188 GLU A CA 1
ATOM 1450 C C . GLU A 1 188 ? 28.178 4.275 -41.880 1.00 89.69 188 GLU A C 1
ATOM 1452 O O . GLU A 1 188 ? 27.635 4.595 -40.822 1.00 89.69 188 GLU A O 1
ATOM 1457 N N . GLN A 1 189 ? 27.476 4.076 -43.000 1.00 91.25 189 GLN A N 1
ATOM 1458 C CA . GLN A 1 189 ? 26.013 4.150 -43.051 1.00 91.25 189 GLN A CA 1
ATOM 1459 C C . GLN A 1 189 ? 25.362 3.085 -42.159 1.00 91.25 189 GLN A C 1
ATOM 1461 O O . GLN A 1 189 ? 24.487 3.424 -41.360 1.00 91.25 189 GLN A O 1
ATOM 1466 N N . ASP A 1 190 ? 25.832 1.839 -42.220 1.00 93.81 190 ASP A N 1
ATOM 1467 C CA . ASP A 1 190 ? 25.322 0.734 -41.402 1.00 93.81 190 ASP A CA 1
ATOM 1468 C C . ASP A 1 190 ? 25.506 1.018 -39.901 1.00 93.81 190 ASP A C 1
ATOM 1470 O O . ASP A 1 190 ? 24.572 0.868 -39.110 1.00 93.81 190 ASP A O 1
ATOM 1474 N N . LEU A 1 191 ? 26.684 1.516 -39.502 1.00 93.94 191 LEU A N 1
ATOM 1475 C CA . LEU A 1 191 ? 26.960 1.897 -38.114 1.00 93.94 191 LEU A CA 1
ATOM 1476 C C . LEU A 1 191 ? 26.099 3.071 -37.636 1.00 93.94 191 LEU A C 1
ATOM 1478 O O . LEU A 1 191 ? 25.667 3.065 -36.486 1.00 93.94 191 LEU A O 1
ATOM 1482 N N . ARG A 1 192 ? 25.793 4.054 -38.495 1.00 93.94 192 ARG A N 1
ATOM 1483 C CA . ARG A 1 192 ? 24.863 5.149 -38.150 1.00 93.94 192 ARG A CA 1
ATOM 1484 C C . ARG A 1 192 ? 23.449 4.633 -37.903 1.00 93.94 192 ARG A C 1
ATOM 1486 O O . ARG A 1 192 ? 22.793 5.093 -36.972 1.00 93.94 192 ARG A O 1
ATOM 1493 N N . VAL A 1 193 ? 22.980 3.686 -38.716 1.00 96.31 193 VAL A N 1
ATOM 1494 C CA . VAL A 1 193 ? 21.662 3.063 -38.523 1.00 96.31 193 VAL A CA 1
ATOM 1495 C C . VAL A 1 193 ? 21.627 2.285 -37.208 1.00 96.31 193 VAL A C 1
ATOM 1497 O O . VAL A 1 193 ? 20.670 2.425 -36.446 1.00 96.31 193 VAL A O 1
ATOM 1500 N N . LEU A 1 194 ? 22.669 1.503 -36.913 1.00 95.56 194 LEU A N 1
ATOM 1501 C CA . LEU A 1 194 ? 22.788 0.769 -35.650 1.00 95.56 194 LEU A CA 1
ATOM 1502 C C . LEU A 1 194 ? 22.837 1.709 -34.441 1.00 95.56 194 LEU A C 1
ATOM 1504 O O . LEU A 1 194 ? 22.065 1.526 -33.506 1.00 95.56 194 LEU A O 1
ATOM 1508 N N . HIS A 1 195 ? 23.675 2.747 -34.485 1.00 96.12 195 HIS A N 1
ATOM 1509 C CA . HIS A 1 195 ? 23.771 3.758 -33.428 1.00 96.12 195 HIS A CA 1
ATOM 1510 C C . HIS A 1 195 ? 22.437 4.476 -33.190 1.00 96.12 195 HIS A C 1
ATOM 1512 O O . HIS A 1 195 ? 22.011 4.623 -32.047 1.00 96.12 195 HIS A O 1
ATOM 1518 N N . GLY A 1 196 ? 21.723 4.848 -34.258 1.00 95.56 196 GLY A N 1
ATOM 1519 C CA . GLY A 1 196 ? 20.393 5.449 -34.151 1.00 95.56 196 GLY A CA 1
ATOM 1520 C C . GLY A 1 196 ? 19.367 4.527 -33.483 1.00 95.56 196 GLY A C 1
ATOM 1521 O O . GLY A 1 196 ? 18.593 4.985 -32.641 1.00 95.56 196 GLY A O 1
ATOM 1522 N N . ARG A 1 197 ? 19.382 3.225 -33.809 1.00 96.19 197 ARG A N 1
ATOM 1523 C CA . ARG A 1 197 ? 18.524 2.216 -33.160 1.00 96.19 197 ARG A CA 1
ATOM 1524 C C . ARG A 1 197 ? 18.867 2.043 -31.683 1.00 96.19 197 ARG A C 1
ATOM 1526 O O . ARG A 1 197 ? 17.957 2.027 -30.860 1.00 96.19 197 ARG A O 1
ATOM 1533 N N . GLU A 1 198 ? 20.153 1.963 -31.355 1.00 95.50 198 GLU A N 1
ATOM 1534 C CA . GLU A 1 198 ? 20.628 1.818 -29.977 1.00 95.50 198 GLU A CA 1
ATOM 1535 C C . GLU A 1 198 ? 20.238 3.032 -29.125 1.00 95.50 198 GLU A C 1
ATOM 1537 O O . GLU A 1 198 ? 19.712 2.899 -28.023 1.00 95.50 198 GLU A O 1
ATOM 1542 N N . ARG A 1 199 ? 20.390 4.239 -29.677 1.00 96.88 199 ARG A N 1
ATOM 1543 C CA . ARG A 1 199 ? 19.976 5.478 -29.015 1.00 96.88 199 ARG A CA 1
ATOM 1544 C C . ARG A 1 199 ? 18.471 5.520 -28.747 1.00 96.88 199 ARG A C 1
ATOM 1546 O O . ARG A 1 199 ? 18.065 5.933 -27.665 1.00 96.88 199 ARG A O 1
ATOM 1553 N N . ALA A 1 200 ? 17.652 5.084 -29.704 1.00 96.38 200 ALA A N 1
ATOM 1554 C CA . ALA A 1 200 ? 16.207 4.984 -29.508 1.00 96.38 200 ALA A CA 1
ATOM 1555 C C . ALA A 1 200 ? 15.842 3.934 -28.442 1.00 96.38 200 ALA A C 1
ATOM 1557 O O . ALA A 1 200 ? 14.944 4.164 -27.635 1.00 96.38 200 ALA A O 1
ATOM 1558 N N . HIS A 1 201 ? 16.555 2.804 -28.399 1.00 96.81 201 HIS A N 1
ATOM 1559 C CA . HIS A 1 201 ? 16.362 1.780 -27.373 1.00 96.81 201 HIS A CA 1
ATOM 1560 C C . HIS A 1 201 ? 16.685 2.302 -25.965 1.00 96.81 201 HIS A C 1
ATOM 1562 O O . HIS A 1 201 ? 15.868 2.146 -25.058 1.00 96.81 201 HIS A O 1
ATOM 1568 N N . ILE A 1 202 ? 17.825 2.982 -25.808 1.00 97.25 202 ILE A N 1
ATOM 1569 C CA . ILE A 1 202 ? 18.239 3.651 -24.565 1.00 97.25 202 ILE A CA 1
ATOM 1570 C C . ILE A 1 202 ? 17.191 4.666 -24.111 1.00 97.25 202 ILE A C 1
ATOM 1572 O O . ILE A 1 202 ? 16.870 4.723 -22.927 1.00 97.25 202 ILE A O 1
ATOM 1576 N N . GLU A 1 203 ? 16.642 5.457 -25.035 1.00 97.12 203 GLU A N 1
ATOM 1577 C CA . GLU A 1 203 ? 15.627 6.452 -24.691 1.00 97.12 203 GLU A CA 1
ATOM 1578 C C . GLU A 1 203 ? 14.346 5.794 -24.165 1.00 97.12 203 GLU A C 1
ATOM 1580 O O . GLU A 1 203 ? 13.837 6.197 -23.122 1.00 97.12 203 GLU A O 1
ATOM 1585 N N . ASN A 1 204 ? 13.883 4.712 -24.797 1.00 97.62 204 ASN A N 1
ATOM 1586 C CA . ASN A 1 204 ? 12.743 3.946 -24.287 1.00 97.62 204 ASN A CA 1
ATOM 1587 C C . ASN A 1 204 ? 13.012 3.392 -22.876 1.00 97.62 204 ASN A C 1
ATOM 1589 O O . ASN A 1 204 ? 12.150 3.477 -22.005 1.00 97.62 204 ASN A O 1
ATOM 1593 N N . MET A 1 205 ? 14.221 2.879 -22.622 1.00 97.00 205 MET A N 1
ATOM 1594 C CA . MET A 1 205 ? 14.607 2.392 -21.291 1.00 97.00 205 MET A CA 1
ATOM 1595 C C . MET A 1 205 ? 14.662 3.509 -20.241 1.00 97.00 205 MET A C 1
ATOM 1597 O O . MET A 1 205 ? 14.357 3.270 -19.075 1.00 97.00 205 MET A O 1
ATOM 1601 N N . ARG A 1 206 ? 15.048 4.733 -20.624 1.00 97.50 206 ARG A N 1
ATOM 1602 C CA . ARG A 1 206 ? 15.030 5.900 -19.727 1.00 97.50 206 ARG A CA 1
ATOM 1603 C C . ARG A 1 206 ? 13.613 6.296 -19.341 1.00 97.50 206 ARG A C 1
ATOM 1605 O O . ARG A 1 206 ? 13.388 6.622 -18.178 1.00 97.50 206 ARG A O 1
ATOM 1612 N N . VAL A 1 207 ? 12.680 6.243 -20.291 1.00 97.69 207 VAL A N 1
ATOM 1613 C CA . VAL A 1 207 ? 11.254 6.472 -20.024 1.00 97.69 207 VAL A CA 1
ATOM 1614 C C . VAL A 1 207 ? 10.730 5.424 -19.042 1.00 97.69 207 VAL A C 1
ATOM 1616 O O . VAL A 1 207 ? 10.190 5.793 -18.004 1.00 97.69 207 VAL A O 1
ATOM 1619 N N . GLU A 1 208 ? 10.988 4.139 -19.291 1.00 96.50 208 GLU A N 1
ATOM 1620 C CA . GLU A 1 208 ? 10.588 3.049 -18.387 1.00 96.50 208 GLU A CA 1
ATOM 1621 C C . GLU A 1 208 ? 11.191 3.219 -16.976 1.00 96.50 208 GLU A C 1
ATOM 1623 O O . GLU A 1 208 ? 10.508 3.063 -15.964 1.00 96.50 208 GLU A O 1
ATOM 1628 N N . LEU A 1 209 ? 12.463 3.624 -16.881 1.00 95.69 209 LEU A N 1
ATOM 1629 C CA . LEU A 1 209 ? 13.109 3.907 -15.598 1.00 95.69 209 LEU A CA 1
ATOM 1630 C C . LEU A 1 209 ? 12.465 5.101 -14.874 1.00 95.69 209 LEU A C 1
ATOM 1632 O O . LEU A 1 209 ? 12.351 5.090 -13.647 1.00 95.69 209 LEU A O 1
ATOM 1636 N N . ALA A 1 210 ? 12.042 6.133 -15.605 1.00 96.25 210 ALA A N 1
ATOM 1637 C CA . ALA A 1 210 ? 11.332 7.274 -15.034 1.00 96.25 210 ALA A CA 1
ATOM 1638 C C . ALA A 1 210 ? 9.952 6.870 -14.488 1.00 96.25 210 ALA A C 1
ATOM 1640 O O . ALA A 1 210 ? 9.591 7.296 -13.389 1.00 96.25 210 ALA A O 1
ATOM 1641 N N . GLU A 1 211 ? 9.224 6.005 -15.198 1.00 97.00 211 GLU A N 1
ATOM 1642 C CA . GLU A 1 211 ? 7.938 5.455 -14.752 1.00 97.00 211 GLU A CA 1
ATOM 1643 C C . GLU A 1 211 ? 8.090 4.623 -13.471 1.00 97.00 211 GLU A C 1
ATOM 1645 O O . GLU A 1 211 ? 7.366 4.847 -12.500 1.00 97.00 211 GLU A O 1
ATOM 1650 N N . ILE A 1 212 ? 9.084 3.728 -13.415 1.00 95.56 212 ILE A N 1
ATOM 1651 C CA . ILE A 1 212 ? 9.387 2.935 -12.210 1.00 95.56 212 ILE A CA 1
ATOM 1652 C C . ILE A 1 212 ? 9.745 3.847 -11.032 1.00 95.56 212 ILE A C 1
ATOM 1654 O O . ILE A 1 212 ? 9.271 3.637 -9.914 1.00 95.56 212 ILE A O 1
ATOM 1658 N N . ASN A 1 213 ? 10.547 4.885 -11.271 1.00 95.06 213 ASN A N 1
ATOM 1659 C CA . ASN A 1 213 ? 10.912 5.858 -10.244 1.00 95.06 213 ASN A CA 1
ATOM 1660 C C . ASN A 1 213 ? 9.703 6.622 -9.702 1.00 95.06 213 ASN A C 1
ATOM 1662 O O . ASN A 1 213 ? 9.608 6.855 -8.495 1.00 95.06 213 ASN A O 1
ATOM 1666 N N . GLN A 1 214 ? 8.781 7.021 -10.577 1.00 96.12 214 GLN A N 1
ATOM 1667 C CA . GLN A 1 214 ? 7.544 7.675 -10.170 1.00 96.12 214 GLN A CA 1
ATOM 1668 C C . GLN A 1 214 ? 6.666 6.728 -9.346 1.00 96.12 214 GLN A C 1
ATOM 1670 O O . GLN A 1 214 ? 6.223 7.116 -8.264 1.00 96.12 214 GLN A O 1
ATOM 1675 N N . ALA A 1 215 ? 6.472 5.489 -9.807 1.00 93.06 215 ALA A N 1
ATOM 1676 C CA . ALA A 1 215 ? 5.714 4.473 -9.081 1.00 93.06 215 ALA A CA 1
ATOM 1677 C C . ALA A 1 215 ? 6.319 4.201 -7.695 1.00 93.06 215 ALA A C 1
ATOM 1679 O O . ALA A 1 215 ? 5.597 4.162 -6.701 1.00 93.06 215 ALA A O 1
ATOM 1680 N N . ARG A 1 216 ? 7.655 4.112 -7.593 1.00 96.19 216 ARG A N 1
ATOM 1681 C CA . ARG A 1 216 ? 8.345 3.939 -6.307 1.00 96.19 216 ARG A CA 1
ATOM 1682 C C . ARG A 1 216 ? 8.071 5.094 -5.351 1.00 96.19 216 ARG A C 1
ATOM 1684 O O . ARG A 1 216 ? 7.796 4.844 -4.184 1.00 96.19 216 ARG A O 1
ATOM 1691 N N . ARG A 1 217 ? 8.140 6.343 -5.823 1.00 94.62 217 ARG A N 1
ATOM 1692 C CA . ARG A 1 217 ? 7.852 7.521 -4.985 1.00 94.62 217 ARG A CA 1
ATOM 1693 C C . ARG A 1 217 ? 6.414 7.515 -4.477 1.00 94.62 217 ARG A C 1
ATOM 1695 O O . ARG A 1 217 ? 6.197 7.782 -3.303 1.00 94.62 217 ARG A O 1
ATOM 1702 N N . GLN A 1 218 ? 5.456 7.176 -5.339 1.00 93.19 218 GLN A N 1
ATOM 1703 C CA . GLN A 1 218 ? 4.051 7.051 -4.946 1.00 93.19 218 GLN A CA 1
ATOM 1704 C C . GLN A 1 218 ? 3.865 5.953 -3.892 1.00 93.19 218 GLN A C 1
ATOM 1706 O O . GLN A 1 218 ? 3.188 6.177 -2.894 1.00 93.19 218 GLN A O 1
ATOM 1711 N N . ALA A 1 219 ? 4.506 4.796 -4.067 1.00 89.50 219 ALA A N 1
ATOM 1712 C CA . ALA A 1 219 ? 4.463 3.715 -3.086 1.00 89.50 219 ALA A CA 1
ATOM 1713 C C . ALA A 1 219 ? 5.114 4.114 -1.745 1.00 89.50 219 ALA A C 1
ATOM 1715 O O . ALA A 1 219 ? 4.574 3.817 -0.682 1.00 89.50 219 ALA A O 1
ATOM 1716 N N . GLU A 1 220 ? 6.237 4.840 -1.769 1.00 92.69 220 GLU A N 1
ATOM 1717 C CA . GLU A 1 220 ? 6.886 5.370 -0.560 1.00 92.69 220 GLU A CA 1
ATOM 1718 C C . GLU A 1 220 ? 5.986 6.362 0.194 1.00 92.69 220 GLU A C 1
ATOM 1720 O O . GLU A 1 220 ? 5.872 6.274 1.416 1.00 92.69 220 GLU A O 1
ATOM 1725 N N . GLU A 1 221 ? 5.287 7.244 -0.522 1.00 92.69 221 GLU A N 1
ATOM 1726 C CA . GLU A 1 221 ? 4.313 8.174 0.061 1.00 92.69 221 GLU A CA 1
ATOM 1727 C C . GLU A 1 221 ? 3.124 7.433 0.698 1.00 92.69 221 GLU A C 1
ATOM 1729 O O . GLU A 1 221 ? 2.710 7.757 1.812 1.00 92.69 221 GLU A O 1
ATOM 1734 N N . GLN A 1 222 ? 2.614 6.380 0.049 1.00 85.75 222 GLN A N 1
ATOM 1735 C CA . GLN A 1 222 ? 1.564 5.532 0.628 1.00 85.75 222 GLN A CA 1
ATOM 1736 C C . GLN A 1 222 ? 2.026 4.860 1.926 1.00 85.75 222 GLN A C 1
ATOM 1738 O O . GLN A 1 222 ? 1.271 4.818 2.899 1.00 85.75 222 GLN A O 1
ATOM 1743 N N . VAL A 1 223 ? 3.274 4.382 1.985 1.00 91.38 223 VAL A N 1
ATOM 1744 C CA . VAL A 1 223 ? 3.842 3.812 3.218 1.00 91.38 223 VAL A CA 1
ATOM 1745 C C . VAL A 1 223 ? 3.863 4.848 4.342 1.00 91.38 223 VAL A C 1
ATOM 1747 O O . VAL A 1 223 ? 3.507 4.511 5.472 1.00 91.38 223 VAL A O 1
ATOM 1750 N N . GLU A 1 224 ? 4.251 6.096 4.067 1.00 90.38 224 GLU A N 1
ATOM 1751 C CA . GLU A 1 224 ? 4.240 7.160 5.079 1.00 90.38 224 GLU A CA 1
ATOM 1752 C C . GLU A 1 224 ? 2.826 7.477 5.579 1.00 90.38 224 GLU A C 1
ATOM 1754 O O . GLU A 1 224 ? 2.619 7.575 6.792 1.00 90.38 224 GLU A O 1
ATOM 1759 N N . LEU A 1 225 ? 1.847 7.573 4.675 1.00 83.12 225 LEU A N 1
ATOM 1760 C CA . LEU A 1 225 ? 0.449 7.843 5.023 1.00 83.12 225 LEU A CA 1
ATOM 1761 C C . LEU A 1 225 ? -0.137 6.748 5.920 1.00 83.12 225 LEU A C 1
ATOM 1763 O O . LEU A 1 225 ? -0.668 7.045 6.993 1.00 83.12 225 LEU A O 1
ATOM 1767 N N . VAL A 1 226 ? 0.019 5.480 5.534 1.00 80.00 226 VAL A N 1
ATOM 1768 C CA . VAL A 1 2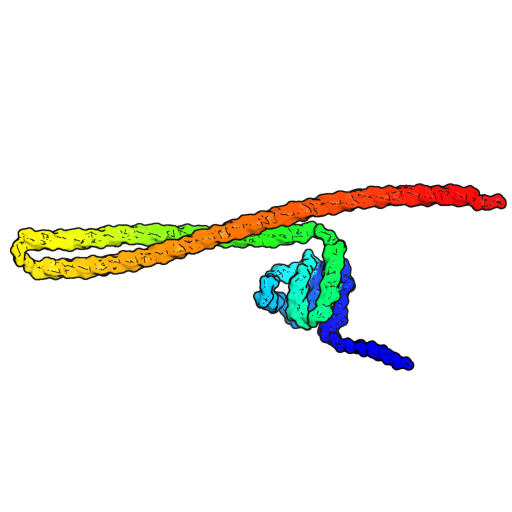26 ? -0.487 4.351 6.330 1.00 80.00 226 VAL A CA 1
ATOM 1769 C C . VAL A 1 226 ? 0.275 4.239 7.659 1.00 80.00 226 VAL A C 1
ATOM 1771 O O . VAL A 1 226 ? -0.305 3.896 8.691 1.00 80.00 226 VAL A O 1
ATOM 1774 N N . ALA A 1 227 ? 1.569 4.581 7.690 1.00 84.06 227 ALA A N 1
ATOM 1775 C CA . ALA A 1 227 ? 2.346 4.572 8.929 1.00 84.06 227 ALA A CA 1
ATOM 1776 C C . ALA A 1 227 ? 1.876 5.664 9.901 1.00 84.06 227 ALA A C 1
ATOM 1778 O O . ALA A 1 227 ? 1.808 5.424 11.112 1.00 84.06 227 ALA A O 1
ATOM 1779 N N . ALA A 1 228 ? 1.529 6.845 9.384 1.00 83.12 228 ALA A N 1
ATOM 1780 C CA . ALA A 1 228 ? 0.951 7.930 10.166 1.00 83.12 228 ALA A CA 1
ATOM 1781 C C . ALA A 1 228 ? -0.432 7.552 10.724 1.00 83.12 228 ALA A C 1
ATOM 1783 O O . ALA A 1 228 ? -0.662 7.717 11.924 1.00 83.12 228 ALA A O 1
ATOM 1784 N N . GLU A 1 229 ? -1.306 6.967 9.899 1.00 75.44 229 GLU A N 1
ATOM 1785 C CA . GLU A 1 229 ? -2.633 6.484 10.311 1.00 75.44 229 GLU A CA 1
ATOM 1786 C C . GLU A 1 229 ? -2.535 5.399 11.395 1.00 75.44 229 GLU A C 1
ATOM 1788 O O . GLU A 1 229 ? -3.242 5.448 12.405 1.00 75.44 229 GLU A O 1
ATOM 1793 N N . SER A 1 230 ? -1.599 4.456 11.244 1.00 78.12 230 SER A N 1
ATOM 1794 C CA . SER A 1 230 ? -1.333 3.420 12.247 1.00 78.12 230 SER A CA 1
ATOM 1795 C C . SER A 1 230 ? -0.885 4.019 13.585 1.00 78.12 230 SER A C 1
ATOM 1797 O O . SER A 1 230 ? -1.342 3.596 14.652 1.00 78.12 230 SER A O 1
ATOM 1799 N N . LYS A 1 231 ? -0.011 5.033 13.548 1.00 77.94 231 LYS A N 1
ATOM 1800 C CA . LYS A 1 231 ? 0.479 5.714 14.752 1.00 77.94 231 LYS A CA 1
ATOM 1801 C C . LYS A 1 231 ? -0.634 6.486 15.463 1.00 77.94 231 LYS A C 1
ATOM 1803 O O . LYS A 1 231 ? -0.728 6.386 16.687 1.00 77.94 231 LYS A O 1
ATOM 1808 N N . ASP A 1 232 ? -1.459 7.223 14.720 1.00 75.81 232 ASP A N 1
ATOM 1809 C CA . ASP A 1 232 ? -2.588 7.968 15.286 1.00 75.81 232 ASP A CA 1
ATOM 1810 C C . ASP A 1 232 ? -3.626 7.019 15.895 1.00 75.81 232 ASP A C 1
ATOM 1812 O O . ASP A 1 232 ? -4.011 7.176 17.053 1.00 75.81 232 ASP A O 1
ATOM 1816 N N . SER A 1 233 ? -3.975 5.951 15.176 1.00 67.69 233 SER A N 1
ATOM 1817 C CA . SER A 1 233 ? -4.926 4.941 15.648 1.00 67.69 233 SER A CA 1
ATOM 1818 C C . SER A 1 233 ? -4.475 4.296 16.961 1.00 67.69 233 SER A C 1
ATOM 1820 O O . SER A 1 233 ? -5.261 4.208 17.901 1.00 67.69 233 SER A O 1
ATOM 1822 N N . ARG A 1 234 ? -3.191 3.915 17.085 1.00 71.69 234 ARG A N 1
ATOM 1823 C CA . ARG A 1 234 ? -2.633 3.405 18.355 1.00 71.69 234 ARG A CA 1
ATOM 1824 C C . ARG A 1 234 ? -2.694 4.434 19.479 1.00 71.69 234 ARG A C 1
ATOM 1826 O O . ARG A 1 234 ? -2.969 4.068 20.620 1.00 71.69 234 ARG A O 1
ATOM 1833 N N . HIS A 1 235 ? -2.436 5.706 19.179 1.00 72.88 235 HIS A N 1
ATOM 1834 C CA . HIS A 1 235 ? -2.496 6.769 20.178 1.00 72.88 235 HIS A CA 1
ATOM 1835 C C . HIS A 1 235 ? -3.925 6.995 20.691 1.00 72.88 235 HIS A C 1
ATOM 1837 O O . HIS A 1 235 ? -4.138 7.062 21.903 1.00 72.88 235 HIS A O 1
ATOM 1843 N N . GLN A 1 236 ? -4.909 7.060 19.789 1.00 63.75 236 GLN A N 1
ATOM 1844 C CA . GLN A 1 236 ? -6.324 7.174 20.153 1.00 63.75 236 GLN A CA 1
ATOM 1845 C C . GLN A 1 236 ? -6.765 6.015 21.050 1.00 63.75 236 GLN A C 1
ATOM 1847 O O . GLN A 1 236 ? -7.489 6.220 22.021 1.00 63.75 236 GLN A O 1
ATOM 1852 N N . LEU A 1 237 ? -6.279 4.811 20.769 1.00 65.31 237 LEU A N 1
ATOM 1853 C CA . LEU A 1 237 ? -6.616 3.620 21.530 1.00 65.31 237 LEU A CA 1
ATOM 1854 C C . LEU A 1 237 ? -6.022 3.592 22.933 1.00 65.31 237 LEU A C 1
ATOM 1856 O O . LEU A 1 237 ? -6.737 3.268 23.878 1.00 65.31 237 LEU A O 1
ATOM 1860 N N . G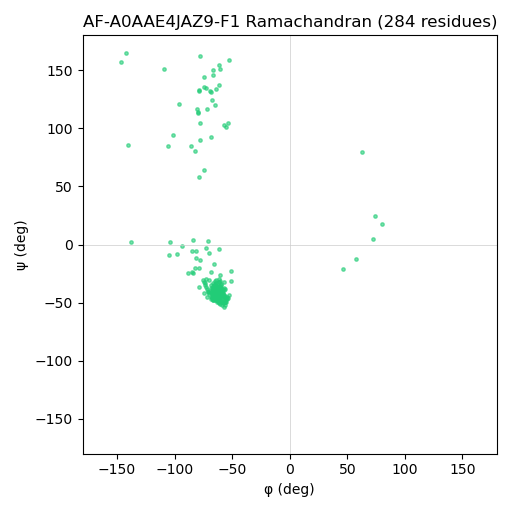LY A 1 238 ? -4.756 3.998 23.076 1.00 64.69 238 GLY A N 1
ATOM 1861 C CA . GLY A 1 238 ? -4.140 4.178 24.392 1.00 64.69 238 GLY A CA 1
ATOM 1862 C C . GLY A 1 238 ? -4.992 5.090 25.273 1.00 64.69 238 GLY A C 1
ATOM 1863 O O . GLY A 1 238 ? -5.322 4.732 26.396 1.00 64.69 238 GLY A O 1
ATOM 1864 N N . ARG A 1 239 ? -5.498 6.196 24.710 1.00 70.38 239 ARG A N 1
ATOM 1865 C CA . ARG A 1 239 ? -6.399 7.102 25.434 1.00 70.38 239 ARG A CA 1
ATOM 1866 C C . ARG A 1 239 ? -7.723 6.464 25.852 1.00 70.38 239 ARG A C 1
ATOM 1868 O O . ARG A 1 239 ? -8.237 6.816 26.910 1.00 70.38 239 ARG A O 1
ATOM 1875 N N . VAL A 1 240 ? -8.310 5.598 25.022 1.00 61.44 240 VAL A N 1
ATOM 1876 C CA . VAL A 1 240 ? -9.558 4.902 25.375 1.00 61.44 240 VAL A CA 1
ATOM 1877 C C . VAL A 1 240 ? -9.304 3.906 26.502 1.00 61.44 240 VAL A C 1
ATOM 1879 O O . VAL A 1 240 ? -10.070 3.889 27.462 1.00 61.44 240 VAL A O 1
ATOM 1882 N N . VAL A 1 241 ? -8.223 3.127 26.421 1.00 62.03 241 VAL A N 1
ATOM 1883 C CA . VAL A 1 241 ? -7.844 2.170 27.470 1.00 62.03 241 VAL A CA 1
ATOM 1884 C C . VAL A 1 241 ? -7.583 2.897 28.792 1.00 62.03 241 VAL A C 1
ATOM 1886 O O . VAL A 1 241 ? -8.235 2.574 29.783 1.00 62.03 241 VAL A O 1
ATOM 1889 N N . ASP A 1 242 ? -6.755 3.947 28.786 1.00 65.12 242 ASP A N 1
ATOM 1890 C CA . ASP A 1 242 ? -6.459 4.764 29.974 1.00 65.12 242 ASP A CA 1
ATOM 1891 C C . ASP A 1 242 ? -7.740 5.346 30.599 1.00 65.12 242 ASP A C 1
ATOM 1893 O O . ASP A 1 242 ? -7.941 5.317 31.816 1.00 65.12 242 ASP A O 1
ATOM 1897 N N . PHE A 1 243 ? -8.642 5.871 29.759 1.00 64.19 243 PHE A N 1
ATOM 1898 C CA . PHE A 1 243 ? -9.927 6.415 30.200 1.00 64.19 243 PHE A CA 1
ATOM 1899 C C . PHE A 1 243 ? -10.800 5.346 30.865 1.00 64.19 243 PHE A C 1
ATOM 1901 O O . PHE A 1 243 ? -11.414 5.598 31.904 1.00 64.19 243 PHE A O 1
ATOM 1908 N N . MET A 1 244 ? -10.862 4.148 30.288 1.00 58.81 244 MET A N 1
ATOM 1909 C CA . MET A 1 244 ? -11.684 3.063 30.813 1.00 58.81 244 MET A CA 1
ATOM 1910 C C . MET A 1 244 ? -11.128 2.481 32.114 1.00 58.81 244 MET A C 1
ATOM 1912 O O . MET A 1 244 ? -11.907 2.246 33.037 1.00 58.81 244 MET A O 1
ATOM 1916 N N . GLU A 1 245 ? -9.810 2.321 32.236 1.00 62.72 245 GLU A N 1
ATOM 1917 C CA . GLU A 1 245 ? -9.159 1.899 33.484 1.00 62.72 245 GLU A CA 1
ATOM 1918 C C . GLU A 1 245 ? -9.425 2.899 34.624 1.00 62.72 245 GLU A C 1
ATOM 1920 O O . GLU A 1 245 ? -9.773 2.511 35.747 1.00 62.72 245 GLU A O 1
ATOM 1925 N N . LEU A 1 246 ? -9.364 4.203 34.329 1.00 63.84 246 LEU A N 1
ATOM 1926 C CA . LEU A 1 246 ? -9.703 5.262 35.283 1.00 63.84 246 LEU A CA 1
ATOM 1927 C C . LEU A 1 246 ? -11.179 5.202 35.724 1.00 63.84 246 LEU A C 1
ATOM 1929 O O . LEU A 1 246 ? -11.503 5.383 36.898 1.00 63.84 246 LEU A O 1
ATOM 1933 N N . HIS A 1 247 ? -12.099 4.951 34.793 1.00 64.75 247 HIS A N 1
ATOM 1934 C CA . HIS A 1 247 ? -13.524 4.866 35.114 1.00 64.75 247 HIS A CA 1
ATOM 1935 C C . HIS A 1 247 ? -13.887 3.591 35.881 1.00 64.75 247 HIS A C 1
ATOM 1937 O O . HIS A 1 247 ? -14.714 3.654 36.793 1.00 64.75 247 HIS A O 1
ATOM 1943 N N . PHE A 1 248 ? -13.256 2.460 35.566 1.00 59.59 248 PHE A N 1
ATOM 1944 C CA . PHE A 1 248 ? -13.459 1.208 36.291 1.00 59.59 248 PHE A CA 1
ATOM 1945 C C . PHE A 1 248 ? -12.987 1.328 37.746 1.00 59.59 248 PHE A C 1
ATOM 1947 O O . PHE A 1 248 ? -13.738 1.025 38.672 1.00 59.59 248 PHE A O 1
ATOM 1954 N N . THR A 1 249 ? -11.783 1.868 37.961 1.00 63.41 249 THR A N 1
ATOM 1955 C CA . THR A 1 249 ? -11.241 2.110 39.310 1.00 63.41 249 THR A CA 1
ATOM 1956 C C . THR A 1 249 ? -12.104 3.079 40.121 1.00 63.41 249 THR A C 1
ATOM 1958 O O . THR A 1 249 ? -12.328 2.863 41.315 1.00 63.41 249 THR A O 1
ATOM 1961 N N . ARG A 1 250 ? -12.663 4.112 39.481 1.00 63.84 250 ARG A N 1
ATOM 1962 C CA . ARG A 1 250 ? -13.623 5.020 40.121 1.00 63.84 250 ARG A CA 1
ATOM 1963 C C . ARG A 1 250 ? -14.930 4.321 40.508 1.00 63.84 250 ARG A C 1
ATOM 1965 O O . ARG A 1 250 ? -15.413 4.529 41.618 1.00 63.84 250 ARG A O 1
ATOM 1972 N N . ALA A 1 251 ? -15.491 3.492 39.630 1.00 64.38 251 ALA A N 1
ATOM 1973 C CA . ALA A 1 251 ? -16.725 2.755 39.906 1.00 64.38 251 ALA A CA 1
ATOM 1974 C C . ALA A 1 251 ? -16.549 1.740 41.053 1.00 64.38 251 ALA A C 1
ATOM 1976 O O . ALA A 1 251 ? -17.401 1.654 41.938 1.00 64.38 251 ALA A O 1
ATOM 1977 N N . GLU A 1 252 ? -15.418 1.028 41.083 1.00 66.50 252 GLU A N 1
ATOM 1978 C CA . GLU A 1 252 ? -14.996 0.160 42.195 1.00 66.50 252 GLU A CA 1
ATOM 1979 C C . GLU A 1 252 ? -14.962 0.922 43.528 1.00 66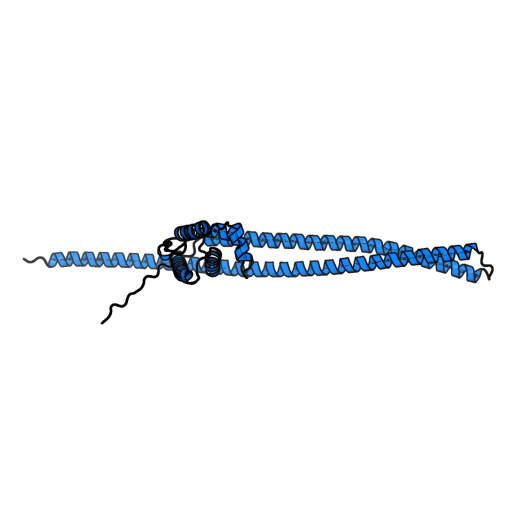.50 252 GLU A C 1
ATOM 1981 O O . GLU A 1 252 ? -15.488 0.456 44.542 1.00 66.50 252 GLU A O 1
ATOM 1986 N N . TYR A 1 253 ? -14.370 2.119 43.528 1.00 59.91 253 TYR A N 1
ATOM 1987 C CA . TYR A 1 253 ? -14.295 2.966 44.715 1.00 59.91 253 TYR A CA 1
ATOM 1988 C C . TYR A 1 253 ? -15.684 3.406 45.198 1.00 59.91 253 TYR A C 1
ATOM 1990 O O . TYR A 1 253 ? -16.015 3.242 46.374 1.00 59.91 253 TYR A O 1
ATOM 1998 N N . GLU A 1 254 ? -16.517 3.923 44.293 1.00 69.75 254 GLU A N 1
ATOM 1999 C CA . GLU A 1 254 ? -17.875 4.374 44.613 1.00 69.75 254 GLU A CA 1
ATOM 2000 C C . GLU A 1 254 ? -18.748 3.224 45.144 1.00 69.75 254 GLU A C 1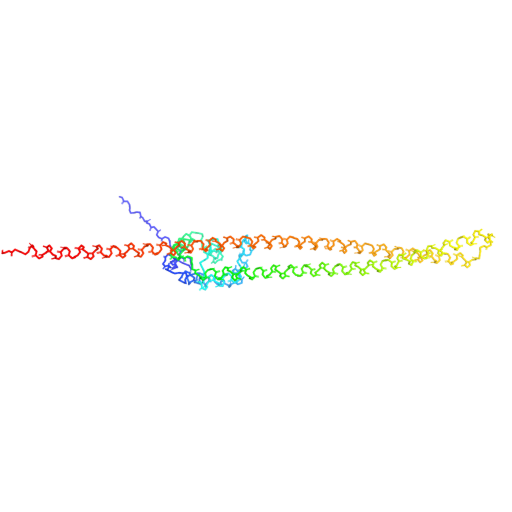
ATOM 2002 O O . GLU A 1 254 ? -19.529 3.423 46.077 1.00 69.75 254 GLU A O 1
ATOM 2007 N N . ARG A 1 255 ? -18.582 2.006 44.611 1.00 74.25 255 ARG A N 1
ATOM 2008 C CA . ARG A 1 255 ? -19.265 0.800 45.099 1.00 74.25 255 ARG A CA 1
ATOM 2009 C C . ARG A 1 255 ? -18.886 0.475 46.545 1.00 74.25 255 ARG A C 1
ATOM 2011 O O . ARG A 1 255 ? -19.776 0.307 47.375 1.00 74.25 255 ARG A O 1
ATOM 2018 N N . ARG A 1 256 ? -17.587 0.459 46.868 1.00 69.38 256 ARG A N 1
ATOM 2019 C CA . ARG A 1 256 ? -17.101 0.197 48.238 1.00 69.38 256 ARG A CA 1
ATOM 2020 C C . ARG A 1 256 ? -17.585 1.246 49.235 1.00 69.38 256 ARG A C 1
ATOM 2022 O O . ARG A 1 256 ? -17.898 0.912 50.374 1.00 69.38 256 ARG A O 1
ATOM 2029 N N . GLU A 1 257 ? -17.649 2.514 48.834 1.00 70.94 257 GLU A N 1
ATOM 2030 C CA . GLU A 1 257 ? -18.199 3.569 49.694 1.00 70.94 257 GLU A CA 1
ATOM 2031 C C . GLU A 1 257 ? -19.705 3.394 49.939 1.00 70.94 257 GLU A C 1
ATOM 2033 O O . GLU A 1 257 ? -20.158 3.560 51.073 1.00 70.94 257 GLU A O 1
ATOM 2038 N N . ARG A 1 258 ? -20.483 2.984 48.928 1.00 82.81 258 ARG A N 1
ATOM 2039 C CA . ARG A 1 258 ? -21.907 2.654 49.116 1.00 82.81 258 ARG A CA 1
ATOM 2040 C C . ARG A 1 258 ? -22.107 1.488 50.078 1.00 82.81 258 ARG A C 1
ATOM 2042 O O . ARG A 1 258 ? -22.898 1.628 51.002 1.00 82.81 258 ARG A O 1
ATOM 2049 N N . GLU A 1 259 ? -21.351 0.403 49.931 1.00 84.88 259 GLU A N 1
ATOM 2050 C CA . GLU A 1 259 ? -21.430 -0.765 50.827 1.00 84.88 259 GLU A CA 1
ATOM 2051 C C . GLU A 1 259 ? -21.131 -0.393 52.292 1.00 84.88 259 GLU A C 1
ATOM 2053 O O . GLU A 1 259 ? -21.800 -0.860 53.220 1.00 84.88 259 GLU A O 1
ATOM 2058 N N . LYS A 1 260 ? -20.167 0.511 52.525 1.00 82.88 260 LYS A N 1
ATOM 2059 C CA . LYS A 1 260 ? -19.899 1.058 53.867 1.00 82.88 260 LYS A CA 1
ATOM 2060 C C . LYS A 1 260 ? -21.078 1.870 54.401 1.00 82.88 260 LYS A C 1
ATOM 2062 O O . LYS A 1 260 ? -21.417 1.745 55.578 1.00 82.88 260 LYS A O 1
ATOM 2067 N N . LEU A 1 261 ? -21.680 2.727 53.575 1.00 87.56 261 LEU A N 1
ATOM 2068 C CA . LEU A 1 261 ? -22.836 3.537 53.972 1.00 87.56 261 LEU A CA 1
ATOM 2069 C C . LEU A 1 261 ? -24.064 2.668 54.262 1.00 87.56 261 LEU A C 1
ATOM 2071 O O . LEU A 1 261 ? -24.737 2.905 55.263 1.00 87.56 261 LEU A O 1
ATOM 2075 N N . GLU A 1 262 ? -24.315 1.642 53.449 1.00 91.25 262 GLU A N 1
ATOM 2076 C CA . GLU A 1 262 ? -25.380 0.658 53.668 1.00 91.25 262 GLU A CA 1
ATOM 2077 C C . GLU A 1 262 ? -25.166 -0.108 54.974 1.00 91.25 262 GLU A C 1
ATOM 2079 O O . GLU A 1 262 ? -26.070 -0.154 55.805 1.00 91.25 262 GLU A O 1
ATOM 2084 N N . SER A 1 263 ? -23.947 -0.588 55.238 1.00 89.44 263 SER A N 1
ATOM 2085 C CA . SER A 1 263 ? -23.616 -1.259 56.505 1.00 89.44 263 SER A CA 1
ATOM 2086 C C . SER A 1 263 ? -23.887 -0.363 57.723 1.00 89.44 263 SER A C 1
ATOM 2088 O O . SER A 1 263 ? -24.455 -0.806 58.724 1.00 89.44 263 SER A O 1
ATOM 2090 N N . ARG A 1 264 ? -23.528 0.927 57.637 1.00 91.06 264 ARG A N 1
ATOM 2091 C CA . ARG A 1 264 ? -23.806 1.912 58.699 1.00 91.06 264 ARG A CA 1
ATOM 2092 C C . ARG A 1 264 ? -25.302 2.181 58.855 1.00 91.06 264 ARG A C 1
ATOM 2094 O O . ARG A 1 264 ? -25.771 2.355 59.980 1.00 91.06 264 ARG A O 1
ATOM 2101 N N . LEU A 1 265 ? -26.048 2.220 57.752 1.00 94.44 265 LEU A N 1
ATOM 2102 C CA . LEU A 1 265 ? -27.499 2.385 57.767 1.00 94.44 265 LEU A CA 1
ATOM 2103 C C . LEU A 1 265 ? -28.179 1.185 58.437 1.00 94.44 265 LEU A C 1
ATOM 2105 O O . LEU A 1 265 ? -29.024 1.385 59.307 1.00 94.44 265 LEU A O 1
ATOM 2109 N N . GLU A 1 266 ? -27.778 -0.041 58.102 1.00 94.69 266 GLU A N 1
ATOM 2110 C CA . GLU A 1 266 ? -28.288 -1.263 58.733 1.00 94.69 266 GLU A CA 1
ATOM 2111 C C . GLU A 1 266 ? -27.989 -1.312 60.235 1.00 94.69 266 GLU A C 1
ATOM 2113 O O . GLU A 1 266 ? -28.816 -1.756 61.035 1.00 94.69 266 GLU A O 1
ATOM 2118 N N . GLU A 1 267 ? -26.800 -0.877 60.654 1.00 94.88 267 GLU A N 1
ATOM 2119 C CA . GLU A 1 267 ? -26.445 -0.795 62.072 1.00 94.88 267 GLU A CA 1
ATOM 2120 C C . GLU A 1 267 ? -27.303 0.245 62.809 1.00 94.88 267 GLU A C 1
ATOM 2122 O O . GLU A 1 267 ? -27.853 -0.043 63.877 1.00 94.88 267 GLU A O 1
ATOM 2127 N N . ALA A 1 268 ? -27.498 1.425 62.214 1.00 92.44 268 ALA A N 1
ATOM 2128 C CA . ALA A 1 268 ? -28.374 2.457 62.760 1.00 92.44 268 ALA A CA 1
ATOM 2129 C C . ALA A 1 268 ? -29.832 1.975 62.860 1.00 92.44 268 ALA A C 1
ATOM 2131 O O . ALA A 1 268 ? -30.471 2.161 63.896 1.00 92.44 268 ALA A O 1
ATOM 2132 N N . GLN A 1 269 ? -30.346 1.295 61.831 1.00 94.94 269 GLN A N 1
ATOM 2133 C CA . GLN A 1 269 ? -31.684 0.696 61.836 1.00 94.94 269 GLN A CA 1
ATOM 2134 C C . GLN A 1 269 ? -31.825 -0.372 62.925 1.00 94.94 269 GLN A C 1
ATOM 2136 O O . GLN A 1 269 ? -32.814 -0.367 63.662 1.00 94.94 269 GLN A O 1
ATOM 2141 N N . ARG A 1 270 ? -30.820 -1.242 63.100 1.00 96.06 270 ARG A N 1
ATOM 2142 C CA . ARG A 1 270 ? -30.782 -2.213 64.207 1.00 96.06 270 ARG A CA 1
ATOM 2143 C C . ARG A 1 270 ? -30.831 -1.520 65.566 1.00 96.06 270 ARG A C 1
ATOM 2145 O O . ARG A 1 270 ? -31.592 -1.946 66.435 1.00 96.06 270 ARG A O 1
ATOM 2152 N N . ARG A 1 271 ? -30.077 -0.430 65.741 1.00 95.00 271 ARG A N 1
ATOM 2153 C CA . ARG A 1 271 ? -30.070 0.374 66.973 1.00 95.00 271 ARG A CA 1
ATOM 2154 C C . ARG A 1 271 ? -31.441 0.989 67.253 1.00 95.00 271 ARG A C 1
ATOM 2156 O O . ARG A 1 271 ? -31.928 0.888 68.375 1.00 95.00 271 ARG A O 1
ATOM 2163 N N . ILE A 1 272 ? -32.074 1.578 66.237 1.00 94.88 272 ILE A N 1
ATOM 2164 C CA . ILE A 1 272 ? -33.427 2.145 66.335 1.00 94.88 272 ILE A CA 1
ATOM 2165 C C . ILE A 1 272 ? -34.425 1.055 66.740 1.00 94.88 272 ILE A C 1
ATOM 2167 O O . ILE A 1 272 ? -35.157 1.238 67.709 1.00 94.88 272 ILE A O 1
ATOM 2171 N N . ALA A 1 273 ? -34.405 -0.102 66.073 1.00 93.94 273 ALA A N 1
ATOM 2172 C CA . ALA A 1 273 ? -35.293 -1.220 66.391 1.00 93.94 273 ALA A CA 1
ATOM 2173 C C . ALA A 1 273 ? -35.072 -1.766 67.814 1.00 93.94 273 ALA A C 1
ATOM 2175 O O . ALA A 1 273 ? -36.022 -2.168 68.486 1.00 93.94 273 ALA A O 1
ATOM 2176 N N . GLN A 1 274 ? -33.826 -1.781 68.297 1.00 93.19 274 GLN A N 1
ATOM 2177 C CA . GLN A 1 274 ? -33.506 -2.174 69.669 1.00 93.19 274 GLN A CA 1
ATOM 2178 C C . GLN A 1 274 ? -34.059 -1.166 70.685 1.00 93.19 274 GLN A C 1
ATOM 2180 O O . GLN A 1 274 ? -34.687 -1.572 71.660 1.00 93.19 274 GLN A O 1
ATOM 2185 N N . LEU A 1 275 ? -33.886 0.137 70.442 1.00 93.56 275 LEU A N 1
ATOM 2186 C CA . LEU A 1 275 ? -34.434 1.193 71.300 1.00 93.56 275 LEU A CA 1
ATOM 2187 C C . LEU A 1 275 ? -35.966 1.185 71.314 1.00 93.56 275 LEU A C 1
ATOM 2189 O O . LEU A 1 275 ? -36.559 1.337 72.377 1.00 93.56 275 LEU A O 1
ATOM 2193 N N . GLN A 1 276 ? -36.609 0.946 70.168 1.00 92.31 276 GLN A N 1
ATOM 2194 C CA . GLN A 1 276 ? -38.063 0.794 70.079 1.00 92.31 276 GLN A CA 1
ATOM 2195 C C . GLN A 1 276 ? -38.570 -0.392 70.910 1.00 92.31 276 GLN A C 1
ATOM 2197 O O . GLN A 1 276 ? -39.572 -0.250 71.605 1.00 92.31 276 GLN A O 1
ATOM 2202 N N . ARG A 1 277 ? -37.865 -1.535 70.911 1.00 91.31 277 ARG A N 1
ATOM 2203 C CA . ARG A 1 277 ? -38.206 -2.677 71.784 1.00 91.31 277 ARG A CA 1
ATOM 2204 C C . ARG A 1 277 ? -38.089 -2.335 73.266 1.00 91.31 277 ARG A C 1
ATOM 2206 O O . ARG A 1 277 ? -38.961 -2.708 74.041 1.00 91.31 277 ARG A O 1
ATOM 2213 N N . VAL A 1 278 ? -37.029 -1.626 73.654 1.00 90.75 278 VAL A N 1
ATOM 2214 C CA . VAL A 1 278 ? -36.843 -1.181 75.044 1.00 90.75 278 VAL A CA 1
ATOM 2215 C C . VAL A 1 278 ? -37.951 -0.205 75.444 1.00 90.75 278 VAL A C 1
ATOM 2217 O O . VAL A 1 278 ? -38.549 -0.373 76.497 1.00 90.75 278 VAL A O 1
ATOM 2220 N N . LEU A 1 279 ? -38.283 0.772 74.596 1.00 89.38 279 LEU A N 1
ATOM 2221 C CA . LEU A 1 279 ? -39.387 1.705 74.845 1.00 89.38 279 LEU A CA 1
ATOM 2222 C C . LEU A 1 279 ? -40.736 0.990 74.981 1.00 89.38 279 LEU A C 1
ATOM 2224 O O . LEU A 1 279 ? -41.501 1.333 75.875 1.00 89.38 279 LEU A O 1
ATOM 2228 N N . ALA A 1 280 ? -41.002 -0.024 74.151 1.00 87.56 280 ALA A N 1
ATOM 2229 C CA . ALA A 1 280 ? -42.214 -0.832 74.251 1.00 87.56 280 ALA A CA 1
ATOM 2230 C C . ALA A 1 280 ? -42.313 -1.576 75.597 1.00 87.56 280 ALA A C 1
ATOM 2232 O O . ALA A 1 280 ? -43.393 -1.617 76.176 1.00 87.56 280 ALA A O 1
ATOM 2233 N N . MET A 1 281 ? -41.194 -2.075 76.144 1.00 86.00 281 MET A N 1
ATOM 2234 C CA . MET A 1 281 ? -41.161 -2.683 77.486 1.00 86.00 281 MET A CA 1
ATOM 2235 C C . MET A 1 281 ? -41.552 -1.711 78.610 1.00 86.00 281 MET A C 1
ATOM 2237 O O . MET A 1 281 ? -42.078 -2.147 79.626 1.00 86.00 281 MET A O 1
ATOM 2241 N N . TYR A 1 282 ? -41.306 -0.407 78.451 1.00 78.38 282 TYR A N 1
ATOM 2242 C CA . TYR A 1 282 ? -41.662 0.610 79.452 1.00 78.38 282 TYR A CA 1
ATOM 2243 C C . TYR A 1 282 ? -43.032 1.268 79.209 1.00 78.38 282 TYR A C 1
ATOM 2245 O O . TYR A 1 282 ? -43.435 2.124 79.994 1.00 78.38 282 TYR A O 1
ATOM 2253 N N . GLN A 1 283 ? -43.740 0.902 78.135 1.00 74.25 283 GLN A N 1
ATOM 2254 C CA . GLN A 1 283 ? -45.075 1.416 77.800 1.00 74.25 283 GLN A CA 1
ATOM 2255 C C . GLN A 1 283 ? -46.212 0.427 78.109 1.00 74.25 283 GLN A C 1
ATOM 2257 O O . GLN A 1 283 ? -47.370 0.757 77.849 1.00 74.25 283 GLN A O 1
ATOM 2262 N N . GLU A 1 284 ? -45.928 -0.752 78.676 1.00 58.25 284 GLU A N 1
ATOM 2263 C CA . GLU A 1 284 ? -46.989 -1.633 79.181 1.00 58.25 284 GLU A CA 1
ATOM 2264 C C . GLU A 1 284 ? -47.686 -0.988 80.398 1.00 58.25 284 GLU A C 1
ATOM 2266 O O . GLU A 1 284 ? -47.010 -0.615 81.362 1.00 58.25 284 GLU A O 1
ATOM 2271 N N . PRO A 1 285 ? -49.020 -0.807 80.367 1.00 58.97 285 PRO A N 1
ATOM 2272 C CA . PRO A 1 285 ? -49.753 -0.232 81.486 1.00 58.97 285 PRO A CA 1
ATOM 2273 C C . PRO A 1 285 ? -49.851 -1.242 82.640 1.00 58.97 285 PRO A C 1
ATOM 2275 O O . PRO A 1 285 ? -50.156 -2.413 82.417 1.00 58.97 285 PRO A O 1
ATOM 2278 N N . LEU A 1 286 ? -49.598 -0.754 83.861 1.00 48.34 286 LEU A N 1
ATOM 2279 C CA . LEU A 1 286 ? -49.989 -1.392 85.127 1.00 48.34 286 LEU A CA 1
ATOM 2280 C C . LEU A 1 286 ? -51.507 -1.605 85.204 1.00 48.34 286 LEU A C 1
ATOM 2282 O O . LEU A 1 286 ? -52.246 -0.697 84.754 1.00 48.34 286 LEU A O 1
#

pLDDT: mean 78.49, std 16.05, range [30.22, 97.69]